Protein AF-A0A4Y9ZXA5-F1 (afdb_monomer_lite)

pLDDT: mean 70.5, std 22.17, range [28.41, 98.19]

Organism: NCBI:txid135208

Radius of gyration: 24.9 Å; chains: 1; bounding box: 53×73×72 Å

Structure (mmCIF, N/CA/C/O backbone):
data_AF-A0A4Y9ZXA5-F1
#
_entry.id   AF-A0A4Y9ZXA5-F1
#
loop_
_atom_site.group_PDB
_atom_site.id
_atom_site.type_symbol
_atom_site.label_atom_id
_atom_site.label_alt_id
_atom_site.label_comp_id
_atom_site.label_asym_id
_atom_site.label_entity_id
_atom_site.label_seq_id
_atom_site.pdbx_PDB_ins_code
_atom_site.Cartn_x
_atom_site.Cartn_y
_atom_site.Cartn_z
_atom_site.occupancy
_atom_site.B_iso_or_equiv
_atom_site.auth_seq_id
_atom_site.auth_comp_id
_atom_site.auth_asym_id
_atom_site.auth_atom_id
_atom_site.pdbx_PDB_model_num
ATOM 1 N N . MET A 1 1 ? 6.729 43.252 18.329 1.00 39.41 1 MET A N 1
ATOM 2 C CA . MET A 1 1 ? 5.813 42.095 18.441 1.00 39.41 1 MET A CA 1
ATOM 3 C C . MET A 1 1 ? 6.574 40.948 19.086 1.00 39.41 1 MET A C 1
ATOM 5 O O . MET A 1 1 ? 7.483 40.414 18.470 1.00 39.41 1 MET A O 1
ATOM 9 N N . GLN A 1 2 ? 6.279 40.655 20.351 1.00 28.81 2 GLN A N 1
ATOM 10 C CA . GLN A 1 2 ? 6.975 39.670 21.184 1.00 28.81 2 GLN A CA 1
ATOM 11 C C . GLN A 1 2 ? 6.058 38.456 21.363 1.00 28.81 2 GLN A C 1
ATOM 13 O O . GLN A 1 2 ? 4.985 38.587 21.944 1.00 28.81 2 GLN A O 1
ATOM 18 N N . TYR A 1 3 ? 6.467 37.291 20.863 1.00 28.41 3 TYR A N 1
ATOM 19 C CA . TYR A 1 3 ? 5.786 36.028 21.143 1.00 28.41 3 TYR A CA 1
ATOM 20 C C . TYR A 1 3 ? 6.396 35.403 22.399 1.00 28.41 3 TYR A C 1
ATOM 22 O O . TYR A 1 3 ? 7.565 35.023 22.402 1.00 28.41 3 TYR A O 1
ATOM 30 N N . GLN A 1 4 ? 5.609 35.301 23.471 1.00 31.62 4 GLN A N 1
ATOM 31 C CA . GLN A 1 4 ? 5.959 34.492 24.636 1.00 31.62 4 GLN A CA 1
ATOM 32 C C . GLN A 1 4 ? 5.394 33.079 24.464 1.00 31.62 4 GLN A C 1
ATOM 34 O O . GLN A 1 4 ? 4.183 32.893 24.370 1.00 31.62 4 GLN A O 1
ATOM 39 N N . ILE A 1 5 ? 6.279 32.082 24.434 1.00 32.31 5 ILE A N 1
ATOM 40 C CA . ILE A 1 5 ? 5.928 30.660 24.474 1.00 32.31 5 ILE A CA 1
ATOM 41 C C . ILE A 1 5 ? 5.995 30.211 25.935 1.00 32.31 5 ILE A C 1
ATOM 43 O O . ILE A 1 5 ? 7.073 30.018 26.496 1.00 32.31 5 ILE A O 1
ATOM 47 N N . THR A 1 6 ? 4.838 30.025 26.562 1.00 36.34 6 THR A N 1
ATOM 48 C CA . THR A 1 6 ? 4.717 29.414 27.888 1.00 36.34 6 THR A CA 1
ATOM 49 C C . THR A 1 6 ? 4.759 27.888 27.766 1.00 36.34 6 THR A C 1
ATOM 51 O O . THR A 1 6 ? 3.822 27.243 27.306 1.00 36.34 6 THR A O 1
ATOM 54 N N . ARG A 1 7 ? 5.868 27.279 28.206 1.00 40.66 7 ARG A N 1
ATOM 55 C CA . ARG A 1 7 ? 5.968 25.834 28.469 1.00 40.66 7 ARG A CA 1
ATOM 56 C C . ARG A 1 7 ? 5.698 25.566 29.948 1.00 40.66 7 ARG A C 1
ATOM 58 O O . ARG A 1 7 ? 6.500 25.988 30.775 1.00 40.66 7 ARG A O 1
ATOM 65 N N . ARG A 1 8 ? 4.651 24.798 30.276 1.00 36.81 8 ARG A N 1
ATOM 66 C CA . ARG A 1 8 ? 4.605 23.894 31.449 1.00 36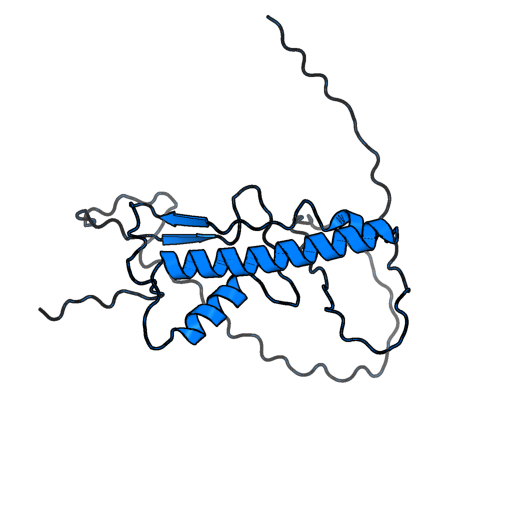.81 8 ARG A CA 1
ATOM 67 C C . ARG A 1 8 ? 3.302 23.092 31.479 1.00 36.81 8 ARG A C 1
ATOM 69 O O . ARG A 1 8 ? 2.254 23.637 31.791 1.00 36.81 8 ARG A O 1
ATOM 76 N N . PHE A 1 9 ? 3.400 21.782 31.260 1.00 31.69 9 PHE A N 1
ATOM 77 C CA . PHE A 1 9 ? 2.605 20.797 31.998 1.00 31.69 9 PHE A CA 1
ATOM 78 C C . PHE A 1 9 ? 3.323 19.441 31.932 1.00 31.69 9 PHE A C 1
ATOM 80 O O . PHE A 1 9 ? 3.196 18.693 30.966 1.00 31.69 9 PHE A O 1
ATOM 87 N N . MET A 1 10 ? 4.142 19.143 32.944 1.00 32.50 10 MET A N 1
ATOM 88 C CA . MET A 1 10 ? 4.627 17.783 33.177 1.00 32.50 10 MET A CA 1
ATOM 89 C C . MET A 1 10 ? 3.530 17.023 33.918 1.00 32.50 10 MET A C 1
ATOM 91 O O . MET A 1 10 ? 3.260 17.294 35.086 1.00 32.50 10 MET A O 1
ATOM 95 N N . ARG A 1 11 ? 2.874 16.093 33.221 1.00 38.00 11 ARG A N 1
ATOM 96 C CA . ARG A 1 11 ? 1.947 15.135 33.825 1.00 38.00 11 ARG A CA 1
ATOM 97 C C . ARG A 1 11 ? 2.751 13.924 34.300 1.00 38.00 11 ARG A C 1
ATOM 99 O O . ARG A 1 11 ? 3.507 13.331 33.537 1.00 38.00 11 ARG A O 1
ATOM 106 N N . THR A 1 12 ? 2.590 13.601 35.575 1.00 40.28 12 THR A N 1
ATOM 107 C CA . THR A 1 12 ? 3.152 12.446 36.275 1.00 40.28 12 THR A CA 1
ATOM 108 C C . THR A 1 12 ? 2.783 11.130 35.582 1.00 40.28 12 THR A C 1
ATOM 110 O O . THR A 1 12 ? 1.615 10.863 35.299 1.00 40.28 12 THR A O 1
ATOM 113 N N . LEU A 1 13 ? 3.793 10.298 35.312 1.00 33.09 13 LEU A N 1
ATOM 114 C CA . LEU A 1 13 ? 3.640 8.942 34.782 1.00 33.09 13 LEU A CA 1
ATOM 115 C C . LEU A 1 13 ? 3.051 8.038 35.877 1.00 33.09 13 LEU A C 1
ATOM 117 O O . LEU A 1 13 ? 3.695 7.801 36.898 1.00 33.09 13 LEU A O 1
ATOM 121 N N . ARG A 1 14 ? 1.824 7.543 35.676 1.00 43.28 14 ARG A N 1
ATOM 122 C CA . ARG A 1 14 ? 1.254 6.441 36.468 1.00 43.28 14 ARG A CA 1
ATOM 123 C C . ARG A 1 14 ? 1.827 5.102 35.990 1.00 43.28 14 ARG A C 1
ATOM 125 O O . ARG A 1 14 ? 2.115 4.934 34.808 1.00 43.28 14 ARG A O 1
ATOM 132 N N . ALA A 1 15 ? 1.982 4.183 36.941 1.00 49.22 15 ALA A N 1
ATOM 133 C CA . ALA A 1 15 ? 2.442 2.809 36.749 1.00 49.22 15 ALA A CA 1
ATOM 134 C C . ALA A 1 15 ? 1.602 2.035 35.704 1.00 49.22 15 ALA A C 1
ATOM 136 O O . ALA A 1 15 ? 0.424 2.359 35.522 1.00 49.22 15 ALA A O 1
ATOM 137 N N . PRO A 1 16 ? 2.182 1.020 35.031 1.00 41.94 16 PRO A N 1
ATOM 138 C CA . PRO A 1 16 ? 1.462 0.200 34.060 1.00 41.94 16 PRO A CA 1
ATOM 139 C C . PRO A 1 16 ? 0.334 -0.599 34.739 1.00 41.94 16 PRO A C 1
ATOM 141 O O . PRO A 1 16 ? 0.543 -1.115 35.841 1.00 41.94 16 PRO A O 1
ATOM 144 N N . PRO A 1 17 ? -0.852 -0.716 34.114 1.00 45.97 17 PRO A N 1
ATOM 145 C CA . PRO A 1 17 ? -1.920 -1.554 34.639 1.00 45.97 17 PRO A CA 1
ATOM 146 C C . PRO A 1 17 ? -1.537 -3.036 34.551 1.00 45.97 17 PRO A C 1
ATOM 148 O O . PRO A 1 17 ? -0.915 -3.488 33.589 1.00 45.97 17 PRO A O 1
ATOM 151 N N . THR A 1 18 ? -1.920 -3.787 35.578 1.00 50.59 18 THR A N 1
ATOM 152 C CA . THR A 1 18 ? -1.866 -5.248 35.625 1.00 50.59 18 THR A CA 1
ATOM 153 C C . THR A 1 18 ? -2.733 -5.878 34.520 1.00 50.59 18 THR A C 1
ATOM 155 O O . THR A 1 18 ? -3.772 -5.312 34.166 1.00 50.59 18 THR A O 1
ATOM 158 N N . PRO A 1 19 ? -2.353 -7.052 33.978 1.00 41.78 19 PRO A N 1
ATOM 159 C CA . PRO A 1 19 ? -3.176 -7.776 33.009 1.00 41.78 19 PRO A CA 1
ATOM 160 C C . PRO A 1 19 ? -4.517 -8.187 33.639 1.00 41.78 19 PRO A C 1
ATOM 162 O O . PRO A 1 19 ? -4.555 -8.755 34.730 1.00 41.78 19 PRO A O 1
ATOM 165 N N . CYS A 1 20 ? -5.623 -7.856 32.968 1.00 42.09 20 CYS A N 1
ATOM 166 C CA . CYS A 1 20 ? -6.984 -8.141 33.429 1.00 42.09 20 CYS A CA 1
ATOM 167 C C . CYS A 1 20 ? -7.381 -9.606 33.136 1.00 42.09 20 CYS A C 1
ATOM 169 O O . CYS A 1 20 ? -7.287 -10.020 31.981 1.00 42.09 20 CYS A O 1
ATOM 171 N N . PRO A 1 21 ? -7.872 -10.383 34.123 1.00 48.84 21 PRO A N 1
ATOM 172 C CA . PRO A 1 21 ? -8.261 -11.784 33.953 1.00 48.84 21 PRO A CA 1
ATOM 173 C C . PRO A 1 21 ? -9.776 -11.941 33.711 1.00 48.84 21 PRO A C 1
ATOM 175 O O . PRO A 1 21 ? -10.447 -12.699 34.407 1.00 48.84 21 PRO A O 1
ATOM 178 N N . CYS A 1 22 ? -10.350 -11.201 32.762 1.00 38.31 22 CYS A N 1
ATOM 179 C CA . CYS A 1 22 ? -11.781 -11.282 32.448 1.00 38.31 22 CYS A CA 1
ATOM 180 C C . CYS A 1 22 ? -12.018 -11.706 30.993 1.00 38.31 22 CYS A C 1
ATOM 182 O O . CYS A 1 22 ? -12.317 -10.891 30.127 1.00 38.31 22 CYS A O 1
ATOM 184 N N . LEU A 1 23 ? -11.915 -13.015 30.752 1.00 42.78 23 LEU A N 1
ATOM 185 C CA . LEU A 1 23 ? -12.473 -13.698 29.583 1.00 42.78 23 LEU A CA 1
ATOM 186 C C . LEU A 1 23 ? -13.552 -14.675 30.080 1.00 42.78 23 LEU A C 1
ATOM 188 O O . LEU A 1 23 ? -13.225 -15.564 30.869 1.00 42.78 23 LEU A O 1
ATOM 192 N N . PRO A 1 24 ? -14.826 -14.531 29.678 1.00 43.31 24 PRO A N 1
ATOM 193 C CA . PRO A 1 24 ? -15.819 -15.570 29.909 1.00 43.31 24 PRO A CA 1
ATOM 194 C C . PRO A 1 24 ? -15.592 -16.746 28.941 1.00 43.31 24 PRO A C 1
ATOM 196 O O . PRO A 1 24 ? -15.155 -16.534 27.806 1.00 43.31 24 PRO A O 1
ATOM 199 N N . PRO A 1 25 ? -15.905 -17.989 29.346 1.00 49.12 25 PRO A N 1
ATOM 200 C CA . PRO A 1 25 ? -16.009 -19.093 28.410 1.00 49.12 25 PRO A CA 1
ATOM 201 C C . PRO A 1 25 ? -17.316 -18.949 27.611 1.00 49.12 25 PRO A C 1
ATOM 203 O O . PRO A 1 25 ? -18.290 -18.401 28.120 1.00 49.12 25 PRO A O 1
ATOM 206 N N . HIS A 1 26 ? -17.319 -19.490 26.390 1.00 38.91 26 HIS A N 1
ATOM 207 C CA . HIS A 1 26 ? -18.450 -19.740 25.475 1.00 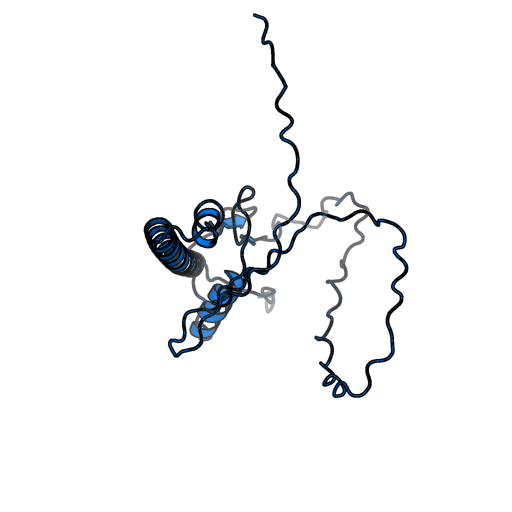38.91 26 HIS A CA 1
ATOM 208 C C . HIS A 1 26 ? -18.490 -18.903 24.178 1.00 38.91 26 HIS A C 1
ATOM 210 O O . HIS A 1 26 ? -19.041 -17.812 24.099 1.00 38.91 26 HIS A O 1
ATOM 216 N N . GLY A 1 27 ? -18.016 -19.534 23.097 1.00 45.53 27 GLY A N 1
ATOM 217 C CA . GLY A 1 27 ? -18.952 -20.045 22.086 1.00 45.53 27 GLY A CA 1
ATOM 218 C C . GLY A 1 27 ? -19.267 -19.185 20.865 1.00 45.53 27 GLY A C 1
ATOM 219 O O . GLY A 1 27 ? -20.078 -19.614 20.052 1.00 45.53 27 GLY A O 1
ATOM 220 N N . THR A 1 28 ? -18.628 -18.032 20.680 1.00 41.31 28 THR A N 1
ATOM 221 C CA . THR A 1 28 ? -18.752 -17.276 19.423 1.00 41.31 28 THR A CA 1
ATOM 222 C C . THR A 1 28 ? -17.374 -16.819 18.992 1.00 41.31 28 THR A C 1
ATOM 224 O O . THR A 1 28 ? -16.686 -16.143 19.752 1.00 41.31 28 THR A O 1
ATOM 227 N N . THR A 1 29 ? -16.957 -17.227 17.796 1.00 41.75 29 THR A N 1
ATOM 228 C CA . THR A 1 29 ? -15.670 -16.900 17.177 1.00 41.75 29 THR A CA 1
ATOM 229 C C . THR A 1 29 ? -15.617 -15.401 16.865 1.00 41.75 29 THR A C 1
ATOM 231 O O . THR A 1 29 ? -15.823 -14.973 15.734 1.00 41.75 29 THR A O 1
ATOM 234 N N . LEU A 1 30 ? -15.428 -14.577 17.895 1.00 41.41 30 LEU A N 1
ATOM 235 C CA . LEU A 1 30 ? -15.132 -13.159 17.759 1.00 41.41 30 LEU A CA 1
ATOM 236 C C . LEU A 1 30 ? -13.629 -13.012 17.550 1.00 41.41 30 LEU A C 1
ATOM 238 O O . LEU A 1 30 ? -12.833 -13.444 18.382 1.00 41.41 30 LEU A O 1
ATOM 242 N N . LEU A 1 31 ? -13.298 -12.415 16.405 1.00 42.19 31 LEU A N 1
ATOM 243 C CA . LEU A 1 31 ? -11.979 -11.952 15.988 1.00 42.19 31 LEU A CA 1
ATOM 244 C C . LEU A 1 31 ? -11.150 -11.465 17.179 1.00 42.19 31 LEU A C 1
ATOM 246 O O . LEU A 1 31 ? -11.481 -10.493 17.863 1.00 42.19 31 LEU A O 1
ATOM 250 N N . SER A 1 32 ? -10.087 -12.215 17.433 1.00 38.41 32 SER A N 1
ATOM 251 C CA . SER A 1 32 ? -9.121 -11.995 18.490 1.00 38.41 32 SER A CA 1
ATOM 252 C C . SER A 1 32 ? -8.120 -10.961 17.985 1.00 38.41 32 SER A C 1
ATOM 254 O O . SER A 1 32 ? -7.008 -11.308 17.584 1.00 38.41 32 SER A O 1
ATOM 256 N N . LEU A 1 33 ? -8.505 -9.684 18.038 1.00 42.94 33 LEU A N 1
ATOM 257 C CA . LEU A 1 33 ? -7.630 -8.566 17.692 1.00 42.94 33 LEU A CA 1
ATOM 258 C C . LEU A 1 33 ? -6.553 -8.406 18.781 1.00 42.94 33 LEU A C 1
ATOM 260 O O . LEU A 1 33 ? -6.621 -7.547 19.663 1.00 42.94 33 LEU A O 1
ATOM 264 N N . VAL A 1 34 ? -5.569 -9.308 18.763 1.00 38.91 34 VAL A N 1
ATOM 265 C CA . VAL A 1 34 ? -4.369 -9.245 19.593 1.00 38.91 34 VAL A CA 1
ATOM 266 C C . VAL A 1 34 ? -3.528 -8.108 19.050 1.00 38.91 34 VAL A C 1
ATOM 268 O O . VAL A 1 34 ? -2.909 -8.184 17.994 1.00 38.91 34 VAL A O 1
ATOM 271 N N . ARG A 1 35 ? -3.525 -7.017 19.806 1.00 41.50 35 ARG A N 1
ATOM 272 C CA . ARG A 1 35 ? -2.677 -5.859 19.577 1.00 41.50 35 ARG A CA 1
ATOM 273 C C . ARG A 1 35 ? -1.216 -6.268 19.798 1.00 41.50 35 ARG A C 1
ATOM 275 O O . ARG A 1 35 ? -0.713 -6.182 20.918 1.00 41.50 35 ARG A O 1
ATOM 282 N N . LEU A 1 36 ? -0.513 -6.669 18.740 1.00 35.59 36 LEU A N 1
ATOM 283 C CA . LEU A 1 36 ? 0.949 -6.633 18.718 1.00 35.59 36 LEU A CA 1
ATOM 284 C C . LEU A 1 36 ? 1.371 -5.162 18.641 1.00 35.59 36 LEU A C 1
ATOM 286 O O . LEU A 1 36 ? 1.679 -4.615 17.589 1.00 35.59 36 LEU A O 1
ATOM 290 N N . SER A 1 37 ? 1.323 -4.476 19.783 1.00 34.56 37 SER A N 1
ATOM 291 C CA . SER A 1 37 ? 1.954 -3.170 19.922 1.00 34.56 37 SER A CA 1
ATOM 292 C C . SER A 1 37 ? 3.461 -3.396 19.893 1.00 34.56 37 SER A C 1
ATOM 294 O O . SER A 1 37 ? 4.067 -3.656 20.932 1.00 34.56 37 SER A O 1
ATOM 296 N N . ILE A 1 38 ? 4.072 -3.303 18.712 1.00 36.12 38 ILE A N 1
ATOM 297 C CA . ILE A 1 38 ? 5.521 -3.161 18.594 1.00 36.12 38 ILE A CA 1
ATOM 298 C C . ILE A 1 38 ? 5.859 -1.794 19.200 1.00 36.12 38 ILE A C 1
ATOM 300 O O . ILE A 1 38 ? 5.743 -0.750 18.562 1.00 36.12 38 ILE A O 1
ATOM 304 N N . ASP A 1 39 ? 6.193 -1.786 20.491 1.00 32.75 39 ASP A N 1
ATOM 305 C CA . ASP A 1 39 ? 6.721 -0.618 21.193 1.00 32.75 39 ASP A CA 1
ATOM 306 C C . ASP A 1 39 ? 8.116 -0.335 20.613 1.00 32.75 39 ASP A C 1
ATOM 308 O O . ASP A 1 39 ? 9.123 -0.821 21.118 1.00 32.75 39 ASP A O 1
ATOM 312 N N . THR A 1 40 ? 8.193 0.437 19.523 1.00 40.78 40 THR A N 1
ATOM 313 C CA . THR A 1 40 ? 9.455 0.880 18.896 1.00 40.78 40 THR A CA 1
ATOM 314 C C . THR A 1 40 ? 10.213 1.908 19.739 1.00 40.78 40 THR A C 1
ATOM 316 O O . THR A 1 40 ? 11.114 2.598 19.256 1.00 40.78 40 THR A O 1
ATOM 319 N N . ARG A 1 41 ? 9.924 2.005 21.042 1.00 37.44 41 ARG A N 1
ATOM 320 C CA . ARG A 1 41 ? 10.848 2.637 21.977 1.00 37.44 41 ARG A CA 1
ATOM 321 C C . ARG A 1 41 ? 12.117 1.798 22.008 1.00 37.44 41 ARG A C 1
ATOM 323 O O . ARG A 1 41 ? 12.172 0.774 22.682 1.00 37.44 41 ARG A O 1
ATOM 330 N N . VAL A 1 42 ? 13.151 2.285 21.325 1.00 38.06 42 VAL A N 1
ATOM 331 C CA . VAL A 1 42 ? 14.549 1.899 21.530 1.00 38.06 42 VAL A CA 1
ATOM 332 C C . VAL A 1 42 ? 14.840 2.010 23.030 1.00 38.06 42 VAL A C 1
ATOM 334 O O . VAL A 1 42 ? 15.112 3.087 23.564 1.00 38.06 42 VAL A O 1
ATOM 337 N N . ARG A 1 43 ? 14.689 0.898 23.756 1.00 39.12 43 ARG A N 1
ATOM 338 C CA . ARG A 1 43 ? 15.040 0.822 25.170 1.00 39.12 43 ARG A CA 1
ATOM 339 C C . ARG A 1 43 ? 16.555 0.740 25.236 1.00 39.12 43 ARG A C 1
ATOM 341 O O . ARG A 1 43 ? 17.146 -0.290 24.935 1.00 39.12 43 ARG A O 1
ATOM 348 N N . VAL A 1 44 ? 17.174 1.840 25.651 1.00 44.00 44 VAL A N 1
ATOM 349 C CA . VAL A 1 44 ? 18.566 1.848 26.112 1.00 44.00 44 VAL A CA 1
ATOM 350 C C . VAL A 1 44 ? 18.759 0.759 27.181 1.00 44.00 44 VAL A C 1
ATOM 352 O O . VAL A 1 44 ? 17.885 0.606 28.045 1.00 44.00 44 VAL A O 1
ATOM 355 N N . PRO A 1 45 ? 19.873 0.002 27.163 1.00 40.94 45 PRO A N 1
ATOM 356 C CA . PRO A 1 45 ? 20.042 -1.152 28.036 1.00 40.94 45 PRO A CA 1
ATOM 357 C C . PRO A 1 45 ? 20.104 -0.705 29.501 1.00 40.94 45 PRO A C 1
ATOM 359 O O . PRO A 1 45 ? 21.041 -0.020 29.919 1.00 40.94 45 PRO A O 1
ATOM 362 N N . ARG A 1 46 ? 19.120 -1.108 30.312 1.00 42.56 46 ARG A N 1
ATOM 363 C CA . ARG A 1 46 ? 19.222 -1.022 31.774 1.00 42.56 46 ARG A CA 1
ATOM 364 C C . ARG A 1 46 ? 19.870 -2.296 32.303 1.00 42.56 46 ARG A C 1
ATOM 366 O O . ARG A 1 46 ? 19.376 -3.399 32.099 1.00 42.56 46 ARG A O 1
ATOM 373 N N . LYS A 1 47 ? 21.003 -2.096 32.973 1.00 54.34 47 LYS A N 1
ATOM 374 C CA . LYS A 1 47 ? 21.856 -3.113 33.590 1.00 54.34 47 LYS A CA 1
ATOM 375 C C . LYS A 1 47 ? 21.090 -3.944 34.633 1.00 54.34 47 LYS A C 1
ATOM 377 O O . LYS A 1 47 ? 20.447 -3.383 35.512 1.00 54.34 47 LYS A O 1
ATOM 382 N N . HIS A 1 48 ? 21.251 -5.264 34.514 1.00 49.50 48 HIS A N 1
ATOM 383 C CA . HIS A 1 48 ? 21.190 -6.318 35.537 1.00 49.50 48 HIS A CA 1
ATOM 384 C C . HIS A 1 48 ? 20.115 -6.222 36.634 1.00 49.50 48 HIS A C 1
ATOM 386 O O . HIS A 1 48 ? 20.335 -5.628 37.687 1.00 49.50 48 HIS A O 1
ATOM 392 N N . ALA A 1 49 ? 19.037 -6.993 36.467 1.00 44.44 49 ALA A N 1
ATOM 393 C CA . ALA A 1 49 ? 18.300 -7.572 37.588 1.00 44.44 49 ALA A CA 1
ATOM 394 C C . ALA A 1 49 ? 18.613 -9.077 37.649 1.00 44.44 49 ALA A C 1
ATOM 396 O O . ALA A 1 49 ? 18.440 -9.791 36.663 1.00 44.44 49 ALA A O 1
ATOM 397 N N . ARG A 1 50 ? 19.138 -9.542 38.789 1.00 54.59 50 ARG A N 1
ATOM 398 C CA . ARG A 1 50 ? 19.421 -10.960 39.051 1.00 54.59 50 ARG A CA 1
ATOM 399 C C . ARG A 1 50 ? 18.096 -11.688 39.276 1.00 54.59 50 ARG A C 1
ATOM 401 O O . ARG A 1 50 ? 17.391 -11.379 40.231 1.00 54.59 50 ARG A O 1
ATOM 408 N N . PHE A 1 51 ? 17.777 -12.637 38.404 1.00 45.47 51 PHE A N 1
ATOM 409 C CA . PHE A 1 51 ? 16.631 -13.528 38.546 1.00 45.47 51 PHE A CA 1
ATOM 410 C C . PHE A 1 51 ? 17.091 -14.788 39.294 1.00 45.47 51 PHE A C 1
ATOM 412 O O . PHE A 1 51 ? 17.928 -15.532 38.790 1.00 45.47 51 PHE A O 1
ATOM 419 N N . PHE A 1 52 ? 16.583 -15.003 40.507 1.00 48.84 52 PHE A N 1
ATOM 420 C CA . PHE A 1 52 ? 16.650 -16.294 41.194 1.00 48.84 52 PHE A CA 1
ATOM 421 C C . PHE A 1 52 ? 15.345 -17.035 40.889 1.00 48.84 52 PHE A C 1
ATOM 423 O O . PHE A 1 52 ? 14.278 -16.580 41.294 1.00 48.84 52 PHE A O 1
ATOM 430 N N . GLY A 1 53 ? 15.425 -18.145 40.152 1.00 40.38 53 GLY A N 1
ATOM 431 C CA . GLY A 1 53 ? 14.277 -18.977 39.798 1.00 40.38 53 GLY A CA 1
ATOM 432 C C . GLY A 1 53 ? 14.650 -20.458 39.767 1.00 40.38 53 GLY A C 1
ATOM 433 O O . GLY A 1 53 ? 15.588 -20.851 39.081 1.00 40.38 53 GLY A O 1
ATOM 434 N N . SER A 1 54 ? 13.915 -21.230 40.563 1.00 50.25 54 SER A N 1
ATOM 435 C CA . SER A 1 54 ? 13.994 -22.673 40.827 1.00 50.25 54 SER A CA 1
ATOM 436 C C . SER A 1 54 ? 13.719 -23.567 39.597 1.00 50.25 54 SER A C 1
ATOM 438 O O . SER A 1 54 ? 13.174 -23.083 38.604 1.00 50.25 54 SER A O 1
ATOM 440 N N . PRO A 1 55 ? 14.047 -24.879 39.647 1.00 54.75 55 PRO A N 1
ATOM 441 C CA . PRO A 1 55 ? 13.988 -25.759 38.483 1.00 54.75 55 PRO A CA 1
ATOM 442 C C . PRO A 1 55 ? 12.566 -26.291 38.250 1.00 54.75 55 PRO A C 1
ATOM 444 O O . PRO A 1 55 ? 12.062 -27.099 39.029 1.00 54.75 55 PRO A O 1
ATOM 447 N N . ALA A 1 56 ? 11.927 -25.864 37.160 1.00 49.28 56 ALA A N 1
ATOM 448 C CA . ALA A 1 56 ? 10.727 -26.512 36.638 1.00 49.28 56 ALA A CA 1
ATOM 449 C C . ALA A 1 56 ? 11.145 -27.683 35.736 1.00 49.28 56 ALA A C 1
ATOM 451 O O . ALA A 1 56 ? 11.824 -27.488 34.727 1.00 49.28 56 ALA A O 1
ATOM 452 N N . ARG A 1 57 ? 10.774 -28.901 36.139 1.00 59.94 57 ARG A N 1
ATOM 453 C CA . ARG A 1 57 ? 10.881 -30.112 35.322 1.00 59.94 57 ARG A CA 1
ATOM 454 C C . ARG A 1 57 ? 9.695 -30.184 34.354 1.00 59.94 57 ARG A C 1
ATOM 456 O O . ARG A 1 57 ? 8.582 -29.816 34.718 1.00 59.94 57 ARG A O 1
ATOM 463 N N . ASP A 1 58 ? 9.987 -30.686 33.158 1.00 62.16 58 ASP A N 1
ATOM 464 C CA . ASP A 1 58 ? 9.048 -31.240 32.174 1.00 62.16 58 ASP A CA 1
ATOM 465 C C . ASP A 1 58 ? 8.208 -30.243 31.355 1.00 62.16 58 ASP A C 1
ATOM 467 O O . ASP A 1 58 ? 6.987 -30.346 31.258 1.00 62.16 58 ASP A O 1
ATOM 471 N N . ALA A 1 59 ? 8.885 -29.309 30.676 1.00 64.62 59 ALA A N 1
ATOM 472 C CA . ALA A 1 59 ? 8.322 -28.654 29.494 1.00 64.62 59 ALA A CA 1
ATOM 473 C C . ALA A 1 59 ? 8.611 -29.510 28.239 1.00 64.62 59 ALA A C 1
ATOM 475 O O . ALA A 1 59 ? 9.764 -29.908 28.042 1.00 64.62 59 ALA A O 1
ATOM 476 N N . PRO A 1 60 ? 7.609 -29.806 27.387 1.00 65.62 60 PRO A N 1
ATOM 477 C CA . PRO A 1 60 ? 7.825 -30.513 26.129 1.00 65.62 60 PRO A CA 1
ATOM 478 C C . PRO A 1 60 ? 8.834 -29.753 25.263 1.00 65.62 60 PRO A C 1
ATOM 480 O O . PRO A 1 60 ? 8.778 -28.526 25.162 1.00 65.62 60 PRO A O 1
ATOM 483 N N . SER A 1 61 ? 9.768 -30.501 24.669 1.00 66.00 61 SER A N 1
ATOM 484 C CA . SER A 1 61 ? 10.783 -29.985 23.748 1.00 66.00 61 SER A CA 1
ATOM 485 C C . SER A 1 61 ? 10.109 -29.071 22.716 1.00 66.00 61 SER A C 1
ATOM 487 O O . SER A 1 61 ? 9.186 -29.530 22.036 1.00 66.00 61 SER A O 1
ATOM 489 N N . PRO A 1 62 ? 10.494 -27.783 22.625 1.00 66.00 62 PRO A N 1
ATOM 490 C CA . PRO A 1 62 ? 9.921 -26.892 21.632 1.00 66.00 62 PRO A CA 1
ATOM 491 C C . PRO A 1 62 ? 10.215 -27.492 20.262 1.00 66.00 62 PRO A C 1
ATOM 493 O O . PRO A 1 62 ? 11.377 -27.733 19.930 1.00 66.00 62 PRO A O 1
ATOM 496 N N . ALA A 1 63 ? 9.151 -27.771 19.505 1.00 64.12 63 ALA A N 1
ATOM 497 C CA . ALA A 1 63 ? 9.254 -28.166 18.112 1.00 64.12 63 ALA A CA 1
ATOM 498 C C . ALA A 1 63 ? 10.228 -27.201 17.429 1.00 64.12 63 ALA A C 1
ATOM 500 O O . ALA A 1 63 ? 10.072 -25.982 17.550 1.00 64.12 63 ALA A O 1
ATOM 501 N N . GLN A 1 64 ? 11.268 -27.756 16.806 1.00 62.44 64 GLN A N 1
ATOM 502 C CA . GLN A 1 64 ? 12.246 -27.001 16.038 1.00 62.44 64 GLN A CA 1
ATOM 503 C C . GLN A 1 64 ? 11.483 -26.255 14.943 1.00 62.44 64 GLN A C 1
ATOM 505 O O . GLN A 1 64 ? 11.108 -26.831 13.929 1.00 62.44 64 GLN A O 1
ATOM 510 N N . PHE A 1 65 ? 11.185 -24.982 15.191 1.00 60.72 65 PHE A N 1
ATOM 511 C CA . PHE A 1 65 ? 10.843 -24.060 14.129 1.00 60.72 65 PHE A CA 1
ATOM 512 C C . PHE A 1 65 ? 12.105 -23.944 13.288 1.00 60.72 65 PHE A C 1
ATOM 514 O O . PHE A 1 65 ? 13.101 -23.384 13.755 1.00 60.72 65 PHE A O 1
ATOM 521 N N . ASP A 1 66 ? 12.078 -24.520 12.089 1.00 71.50 66 ASP A N 1
ATOM 522 C CA . ASP A 1 66 ? 13.081 -24.222 11.079 1.00 71.50 66 ASP A CA 1
ATOM 523 C C . ASP A 1 66 ? 13.136 -22.701 10.953 1.00 71.50 66 ASP A C 1
ATOM 525 O O . ASP A 1 66 ? 12.124 -22.049 10.671 1.00 71.50 66 ASP A O 1
ATOM 529 N N . SER A 1 67 ? 14.298 -22.125 11.272 1.00 73.81 67 SER A N 1
ATOM 530 C CA . SER A 1 67 ? 14.497 -20.686 11.152 1.00 73.81 67 SER A CA 1
ATOM 531 C C . SER A 1 67 ? 14.081 -20.272 9.741 1.00 73.81 67 SER A C 1
ATOM 533 O O . SER A 1 67 ? 14.514 -20.919 8.781 1.00 73.81 67 SER A O 1
ATOM 535 N N . PRO A 1 68 ? 13.248 -19.226 9.591 1.00 75.50 68 PRO A N 1
ATOM 536 C CA . PRO A 1 68 ? 12.864 -18.748 8.273 1.00 75.50 68 PRO A CA 1
ATOM 537 C C . PRO A 1 68 ? 14.126 -18.492 7.450 1.00 75.50 68 PRO A C 1
ATOM 539 O O . PRO A 1 68 ? 15.109 -17.967 7.978 1.00 75.50 68 PRO A O 1
ATOM 542 N N . VAL A 1 69 ? 14.101 -18.900 6.177 1.00 81.50 69 VAL A N 1
ATOM 543 C CA . VAL A 1 69 ? 15.220 -18.713 5.246 1.00 81.50 69 VAL A CA 1
ATOM 544 C C . VAL A 1 69 ? 15.628 -17.246 5.287 1.00 81.50 69 VAL A C 1
ATOM 546 O O . VAL A 1 69 ? 14.867 -16.362 4.890 1.00 81.50 69 VAL A O 1
ATOM 549 N N . GLN A 1 70 ? 16.812 -16.990 5.832 1.00 75.00 70 GLN A N 1
ATOM 550 C CA . GLN A 1 70 ? 17.363 -15.654 5.915 1.00 75.00 70 GLN A CA 1
ATOM 551 C C . GLN A 1 70 ? 18.015 -15.350 4.569 1.00 75.00 70 GLN A C 1
ATOM 553 O O . GLN A 1 70 ? 18.944 -16.039 4.157 1.00 75.00 70 GLN A O 1
ATOM 558 N N . TYR A 1 71 ? 17.489 -14.352 3.869 1.00 77.94 71 TYR A N 1
ATOM 559 C CA . TYR A 1 71 ? 18.083 -13.856 2.635 1.00 77.94 71 TYR A CA 1
ATOM 560 C C . TYR A 1 71 ? 19.075 -12.750 2.976 1.00 77.94 71 TYR A C 1
ATOM 562 O O . TYR A 1 71 ? 18.786 -11.892 3.817 1.00 77.94 71 TYR A O 1
ATOM 570 N N . ASP A 1 72 ? 20.229 -12.755 2.315 1.00 77.94 72 ASP A N 1
ATOM 571 C CA . ASP A 1 72 ? 21.137 -11.619 2.373 1.00 77.94 72 ASP A CA 1
ATOM 572 C C . ASP A 1 72 ? 20.483 -10.412 1.693 1.00 77.94 72 ASP A C 1
ATOM 574 O O . ASP A 1 72 ? 19.847 -10.529 0.640 1.00 77.94 72 ASP A O 1
ATOM 578 N N . SER A 1 73 ? 20.631 -9.235 2.303 1.00 61.75 73 SER A N 1
ATOM 579 C CA . SER A 1 73 ? 20.267 -7.976 1.654 1.00 61.75 73 SER A CA 1
ATOM 580 C C . SER A 1 73 ? 21.000 -7.865 0.312 1.00 61.75 73 SER A C 1
ATOM 582 O O . SER A 1 73 ? 22.158 -8.285 0.227 1.00 61.75 73 SER A O 1
ATOM 584 N N . PRO A 1 74 ? 20.379 -7.288 -0.733 1.00 73.44 74 PRO A N 1
ATOM 585 C CA . PRO A 1 74 ? 21.022 -7.152 -2.034 1.00 73.44 74 PRO A CA 1
ATOM 586 C C . PRO A 1 74 ? 22.374 -6.455 -1.880 1.00 73.44 74 PRO A C 1
ATOM 588 O O . PRO A 1 74 ? 22.464 -5.363 -1.312 1.00 73.44 74 PRO A O 1
ATOM 591 N N . VAL A 1 75 ? 23.430 -7.099 -2.375 1.00 76.50 75 VAL A N 1
ATOM 592 C CA . VAL A 1 75 ? 24.766 -6.507 -2.392 1.00 76.50 75 VAL A CA 1
ATOM 593 C C . VAL A 1 75 ? 24.738 -5.366 -3.397 1.00 76.50 75 VAL A C 1
ATOM 595 O O . VAL A 1 75 ? 24.385 -5.563 -4.561 1.00 76.50 75 VAL A O 1
ATOM 598 N N . GLY A 1 76 ? 25.078 -4.160 -2.942 1.00 68.31 76 GLY A N 1
ATOM 599 C CA . GLY A 1 76 ? 25.221 -3.021 -3.835 1.00 68.31 76 GLY A CA 1
ATOM 600 C C . GLY A 1 76 ? 26.243 -3.362 -4.913 1.00 68.31 76 GLY A C 1
ATOM 601 O O . GLY A 1 76 ? 27.408 -3.586 -4.606 1.00 68.31 76 GLY A O 1
ATOM 602 N N . LEU A 1 77 ? 25.807 -3.396 -6.174 1.00 69.94 77 LEU A N 1
ATOM 603 C CA . LEU A 1 77 ? 26.699 -3.598 -7.324 1.00 69.94 77 LEU A CA 1
ATOM 604 C C . LEU A 1 77 ? 27.754 -2.485 -7.443 1.00 69.94 77 LEU A C 1
ATOM 606 O O . LEU A 1 77 ? 28.740 -2.643 -8.158 1.00 69.94 77 LEU A O 1
ATOM 610 N N . TYR A 1 78 ? 27.544 -1.370 -6.741 1.00 67.38 78 TYR A N 1
ATOM 611 C CA . TYR A 1 78 ? 28.387 -0.188 -6.768 1.00 67.38 78 TYR A CA 1
ATOM 612 C C . TYR A 1 78 ? 28.791 0.215 -5.353 1.00 67.38 78 TYR A C 1
ATOM 614 O O . TYR A 1 78 ? 27.971 0.194 -4.431 1.00 67.38 78 TYR A O 1
ATOM 622 N N . GLU A 1 79 ? 30.054 0.608 -5.196 1.00 74.62 79 GLU A N 1
ATOM 623 C CA . GLU A 1 79 ? 30.572 1.149 -3.944 1.00 74.62 79 GLU A CA 1
ATOM 624 C C . GLU A 1 79 ? 29.838 2.454 -3.606 1.00 74.62 79 GLU A C 1
ATOM 626 O O . GLU A 1 79 ? 29.885 3.429 -4.356 1.00 74.62 79 GLU A O 1
ATOM 631 N N . CYS A 1 80 ? 29.127 2.461 -2.478 1.00 71.56 80 CYS A N 1
ATOM 632 C CA . CYS A 1 80 ? 28.498 3.655 -1.928 1.00 71.56 80 CYS A CA 1
ATOM 633 C C . CYS A 1 80 ? 29.342 4.150 -0.752 1.00 71.56 80 CYS A C 1
ATOM 635 O O . CYS A 1 80 ? 29.357 3.536 0.313 1.00 71.56 80 CYS A O 1
ATOM 637 N N . ASP A 1 81 ? 30.028 5.274 -0.934 1.00 82.31 81 ASP A N 1
ATOM 638 C CA . ASP A 1 81 ? 30.815 5.967 0.096 1.00 82.31 81 ASP A CA 1
ATOM 639 C C . ASP A 1 81 ? 29.964 6.947 0.934 1.00 82.31 81 ASP A C 1
ATOM 641 O O . ASP A 1 81 ? 30.489 7.790 1.662 1.00 82.31 81 ASP A O 1
ATOM 645 N N . GLY A 1 82 ? 28.633 6.851 0.831 1.00 79.44 82 GLY A N 1
ATOM 646 C CA . GLY A 1 82 ? 27.684 7.789 1.435 1.00 79.44 82 GLY A CA 1
ATOM 647 C C . GLY A 1 82 ? 27.459 9.064 0.615 1.00 79.44 82 GLY A C 1
ATOM 648 O O . GLY A 1 82 ? 26.609 9.872 0.985 1.00 79.44 82 GLY A O 1
ATOM 649 N N . TRP A 1 83 ? 28.157 9.226 -0.512 1.00 74.88 83 TRP A N 1
ATOM 650 C CA . TRP A 1 83 ? 28.010 10.344 -1.438 1.00 74.88 83 TRP A CA 1
ATOM 651 C C . TRP A 1 83 ? 27.777 9.803 -2.841 1.00 74.88 83 TRP A C 1
ATOM 653 O O . TRP A 1 83 ? 28.670 9.817 -3.684 1.00 74.88 83 TRP A O 1
ATOM 663 N N . CYS A 1 84 ? 26.558 9.319 -3.094 1.00 67.12 84 CYS A N 1
ATOM 664 C CA . CYS A 1 84 ? 26.173 8.770 -4.392 1.00 67.12 84 CYS A CA 1
ATOM 665 C C . CYS A 1 84 ? 26.527 9.757 -5.514 1.00 67.12 84 CYS A C 1
ATOM 667 O O . CYS A 1 84 ? 25.849 10.773 -5.703 1.00 67.12 84 CYS A O 1
ATOM 669 N N . LYS A 1 85 ? 27.606 9.467 -6.248 1.00 66.62 85 LYS A N 1
ATOM 670 C CA . LYS A 1 85 ? 28.007 10.269 -7.399 1.00 66.62 85 LYS A CA 1
ATOM 671 C C . LYS A 1 85 ? 26.971 10.067 -8.504 1.00 66.62 85 LYS A C 1
ATOM 673 O O . LYS A 1 85 ? 26.512 8.937 -8.698 1.00 66.62 85 LYS A O 1
ATOM 678 N N . PRO A 1 86 ? 26.591 11.127 -9.235 1.00 63.06 86 PRO A N 1
ATOM 679 C CA . PRO A 1 86 ? 25.817 10.965 -10.454 1.00 63.06 86 PRO A CA 1
ATOM 680 C C . PRO A 1 86 ? 26.567 9.989 -11.363 1.00 63.06 86 PRO A C 1
ATOM 682 O O . PRO A 1 86 ? 27.752 10.171 -11.627 1.00 63.06 86 PRO A O 1
ATOM 685 N N . TRP A 1 87 ? 25.908 8.914 -11.778 1.00 64.81 87 TRP A N 1
ATOM 686 C CA . TRP A 1 87 ? 26.520 7.927 -12.658 1.00 64.81 87 TRP A CA 1
ATOM 687 C C . TRP A 1 87 ? 26.633 8.524 -14.069 1.00 64.81 87 TRP A C 1
ATOM 689 O O . TRP A 1 87 ? 25.610 8.812 -14.692 1.00 64.81 87 TRP A O 1
ATOM 699 N N . ASP A 1 88 ? 27.853 8.699 -14.586 1.00 64.56 88 ASP A N 1
ATOM 700 C CA . ASP A 1 88 ? 28.111 9.353 -15.885 1.00 64.56 88 ASP A CA 1
ATOM 701 C C . ASP A 1 88 ? 27.516 8.590 -17.088 1.00 64.56 88 ASP A C 1
ATOM 703 O O . ASP A 1 88 ? 27.302 9.159 -18.157 1.00 64.56 88 ASP A O 1
ATOM 707 N N . GLY A 1 89 ? 27.174 7.307 -16.917 1.00 59.19 89 GLY A N 1
ATOM 708 C CA . GLY A 1 89 ? 26.438 6.503 -17.902 1.00 59.19 89 GLY A CA 1
ATOM 709 C C . GLY A 1 89 ? 24.909 6.588 -17.793 1.00 59.19 89 GLY A C 1
ATOM 710 O O . GLY A 1 89 ? 24.210 5.833 -18.466 1.00 59.19 89 GLY A O 1
ATOM 711 N N . CYS A 1 90 ? 24.362 7.452 -16.931 1.00 53.38 90 CYS A N 1
ATOM 712 C CA . CYS A 1 90 ? 22.925 7.560 -16.680 1.00 53.38 90 CYS A CA 1
ATOM 713 C C . CYS A 1 90 ? 22.324 8.490 -17.735 1.00 53.38 90 CYS A C 1
ATOM 715 O O . CYS A 1 90 ? 21.874 9.604 -17.462 1.00 53.38 90 CYS A O 1
ATOM 717 N N . GLY A 1 91 ? 22.385 8.061 -18.994 1.00 51.00 91 GLY A N 1
ATOM 718 C CA . GLY A 1 91 ? 21.721 8.752 -20.085 1.00 51.00 91 GLY A CA 1
ATOM 719 C C . GLY A 1 91 ? 20.214 8.747 -19.848 1.00 51.00 91 GLY A C 1
ATOM 720 O O . GLY A 1 91 ? 19.564 7.775 -20.192 1.00 51.00 91 GLY A O 1
ATOM 721 N N . ARG A 1 92 ? 19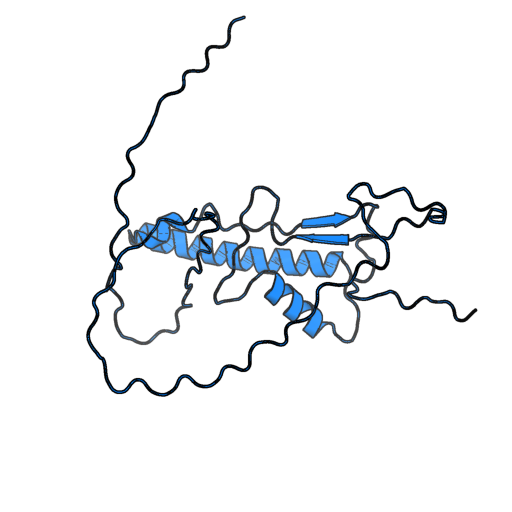.665 9.821 -19.261 1.00 54.47 92 ARG A N 1
ATOM 722 C CA . ARG A 1 92 ? 18.230 10.187 -19.129 1.00 54.47 92 ARG A CA 1
ATOM 723 C C . ARG A 1 92 ? 17.239 9.170 -18.534 1.00 54.47 92 ARG A C 1
ATOM 725 O O . ARG A 1 92 ? 16.150 9.589 -18.156 1.00 54.47 92 ARG A O 1
ATOM 732 N N . ALA A 1 93 ? 17.571 7.895 -18.401 1.00 57.69 93 ALA A N 1
ATOM 733 C CA . ALA A 1 93 ? 16.727 6.881 -17.792 1.00 57.69 93 ALA A CA 1
ATOM 734 C C . ALA A 1 93 ? 17.078 6.772 -16.305 1.00 57.69 93 ALA A C 1
ATOM 736 O O . ALA A 1 93 ? 17.692 5.805 -15.861 1.00 57.69 93 ALA A O 1
ATOM 737 N N . ALA A 1 94 ? 16.716 7.798 -15.529 1.00 63.59 94 ALA A N 1
ATOM 738 C CA . ALA A 1 94 ? 16.653 7.639 -14.082 1.00 63.59 94 ALA A CA 1
ATOM 739 C C . ALA A 1 94 ? 15.758 6.424 -13.801 1.00 63.59 94 ALA A C 1
ATOM 741 O O . ALA A 1 94 ? 14.635 6.369 -14.308 1.00 63.59 94 ALA A O 1
ATOM 742 N N . GLY A 1 95 ? 16.274 5.434 -13.067 1.00 69.25 95 GLY A N 1
ATOM 743 C CA . GLY A 1 95 ? 15.519 4.227 -12.745 1.00 69.25 95 GLY A CA 1
ATOM 744 C C . GLY A 1 95 ? 14.143 4.605 -12.202 1.00 69.25 95 GLY A C 1
ATOM 745 O O . GLY A 1 95 ? 14.034 5.451 -11.311 1.00 69.25 95 GLY A O 1
ATOM 746 N N . ALA A 1 96 ? 13.089 4.029 -12.778 1.00 80.56 96 ALA A N 1
ATOM 747 C CA . ALA A 1 96 ? 11.726 4.304 -12.353 1.00 80.56 96 ALA A CA 1
ATOM 748 C C . ALA A 1 96 ? 11.500 3.672 -10.975 1.00 80.56 96 ALA A C 1
ATOM 750 O O . ALA A 1 96 ? 11.146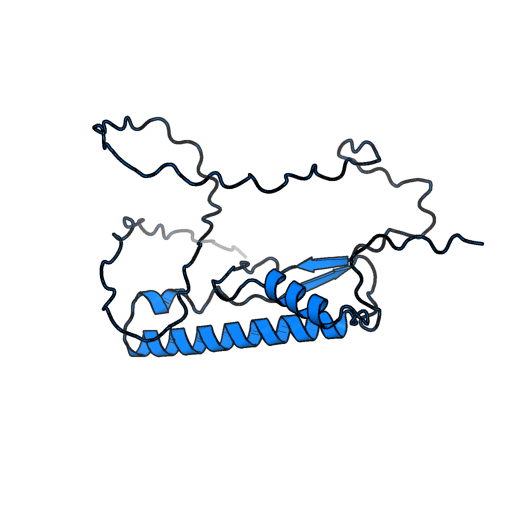 2.501 -10.858 1.00 80.56 96 ALA A O 1
ATOM 751 N N . VAL A 1 97 ? 11.747 4.447 -9.919 1.00 87.88 97 VAL A N 1
ATOM 752 C CA . VAL A 1 97 ? 11.459 4.029 -8.548 1.00 87.88 97 VAL A CA 1
ATOM 753 C C . VAL A 1 97 ? 9.991 4.319 -8.261 1.00 87.88 97 VAL A C 1
ATOM 755 O O . VAL A 1 97 ? 9.533 5.461 -8.375 1.00 87.88 97 VAL A O 1
ATOM 758 N N . VAL A 1 98 ? 9.261 3.273 -7.887 1.00 92.62 98 VAL A N 1
ATOM 759 C CA . VAL A 1 98 ? 7.896 3.350 -7.367 1.00 92.62 98 VAL A CA 1
ATOM 760 C C . VAL A 1 98 ? 7.917 2.771 -5.959 1.00 92.62 98 VAL A C 1
ATOM 762 O O . VAL A 1 98 ? 8.418 1.668 -5.752 1.00 92.62 98 VAL A O 1
ATOM 765 N N . SER A 1 99 ? 7.398 3.523 -4.996 1.00 94.94 99 SER A N 1
ATOM 766 C CA . SER A 1 99 ? 7.301 3.123 -3.597 1.00 94.94 99 SER A CA 1
ATOM 767 C C . SER A 1 99 ? 5.837 3.072 -3.177 1.00 94.94 99 SER A C 1
ATOM 769 O O . SER A 1 99 ? 5.071 3.997 -3.457 1.00 94.94 99 SER A O 1
ATOM 771 N N . LEU A 1 100 ? 5.461 1.984 -2.506 1.00 95.56 100 LEU A N 1
ATOM 772 C CA . LEU A 1 100 ? 4.136 1.769 -1.938 1.00 95.56 100 LEU A CA 1
ATOM 773 C C . LEU A 1 100 ? 4.252 1.714 -0.411 1.00 95.56 100 LEU A C 1
ATOM 775 O O . LEU A 1 100 ? 4.825 0.777 0.143 1.00 95.56 100 LEU A O 1
ATOM 779 N N . SER A 1 101 ? 3.681 2.708 0.259 1.00 96.19 101 SER A N 1
ATOM 780 C CA . SER A 1 101 ? 3.673 2.837 1.716 1.00 96.19 101 SER A CA 1
ATOM 781 C C . SER A 1 101 ? 2.327 2.398 2.289 1.00 96.19 101 SER A C 1
ATOM 783 O O . SER A 1 101 ? 1.276 2.658 1.707 1.00 96.19 101 SER A O 1
ATOM 785 N N . SER A 1 102 ? 2.335 1.748 3.458 1.00 94.62 102 SER A N 1
ATOM 786 C CA . SER A 1 102 ? 1.100 1.305 4.136 1.00 94.62 102 SER A CA 1
ATOM 787 C C . SER A 1 102 ? 0.314 2.438 4.790 1.00 94.62 102 SER A C 1
ATOM 789 O O . SER A 1 102 ? -0.886 2.301 5.021 1.00 94.62 102 SER A O 1
ATOM 791 N N . CYS A 1 103 ? 0.977 3.546 5.100 1.00 94.00 103 CYS A N 1
ATOM 792 C CA . CYS A 1 103 ? 0.392 4.717 5.724 1.00 94.00 103 CYS A CA 1
ATOM 793 C C . CYS A 1 103 ? 1.174 5.971 5.327 1.00 94.00 103 CYS A C 1
ATOM 795 O O . CYS A 1 103 ? 2.308 5.862 4.856 1.00 94.00 103 CYS A O 1
ATOM 797 N N . SER A 1 104 ? 0.585 7.143 5.559 1.00 92.62 104 SER A N 1
ATOM 798 C CA . SER A 1 104 ? 1.300 8.412 5.420 1.00 92.62 104 SER A CA 1
ATOM 799 C C . SER A 1 104 ? 2.321 8.609 6.544 1.00 92.62 104 SER A C 1
ATOM 801 O O . SER A 1 104 ? 2.235 7.970 7.596 1.00 92.62 104 SER A O 1
ATOM 803 N N . ASP A 1 105 ? 3.259 9.539 6.359 1.00 89.81 105 ASP A N 1
ATOM 804 C CA . ASP A 1 105 ? 4.380 9.785 7.285 1.00 89.81 105 ASP A CA 1
ATOM 805 C C . ASP A 1 105 ? 3.967 10.060 8.743 1.00 89.81 105 ASP A C 1
ATOM 807 O O . ASP A 1 105 ? 4.713 9.779 9.683 1.00 89.81 105 ASP A O 1
ATOM 811 N N . LEU A 1 106 ? 2.779 10.637 8.955 1.00 89.25 106 LEU A N 1
ATOM 812 C CA . LEU A 1 106 ? 2.267 10.980 10.288 1.00 89.25 106 LEU A CA 1
ATOM 813 C C . LEU A 1 106 ? 1.363 9.895 10.889 1.00 89.25 106 LEU A C 1
ATOM 815 O O . LEU A 1 106 ? 0.887 10.042 12.019 1.00 89.25 106 LEU A O 1
ATOM 819 N N . GLN A 1 107 ? 1.096 8.830 10.140 1.00 88.94 107 GLN A N 1
ATOM 820 C CA . GLN A 1 107 ? 0.262 7.714 10.559 1.00 88.94 107 GLN A CA 1
ATOM 821 C C . GLN A 1 107 ? 1.127 6.539 11.016 1.00 88.94 107 GLN A C 1
ATOM 823 O O . GLN A 1 107 ? 2.270 6.370 10.604 1.00 88.94 107 GLN A O 1
ATOM 828 N N . GLN A 1 108 ? 0.574 5.718 11.908 1.00 86.94 108 GLN A N 1
ATOM 829 C CA . GLN A 1 108 ? 1.199 4.456 12.284 1.00 86.94 108 GLN A CA 1
ATOM 830 C C . GLN A 1 108 ? 0.647 3.351 11.396 1.00 86.94 108 GLN A C 1
ATOM 832 O O . GLN A 1 108 ? -0.569 3.251 11.202 1.00 86.94 108 GLN A O 1
ATOM 837 N N . SER A 1 109 ? 1.537 2.496 10.898 1.00 90.38 109 SER A N 1
ATOM 838 C CA . SER A 1 109 ? 1.106 1.230 10.339 1.00 90.38 109 SER A CA 1
ATOM 839 C C . SER A 1 109 ? 0.615 0.316 11.463 1.00 90.38 109 SER A C 1
ATOM 841 O O . SER A 1 109 ? 1.101 0.368 12.595 1.00 90.38 109 SER A O 1
ATOM 843 N N . TRP A 1 110 ? -0.380 -0.508 11.164 1.00 86.62 110 TRP A N 1
ATOM 844 C CA . TRP A 1 110 ? -0.852 -1.549 12.059 1.00 86.62 110 TRP A CA 1
ATOM 845 C C . TRP A 1 110 ? -0.882 -2.888 11.334 1.00 86.62 110 TRP A C 1
ATOM 847 O O . TRP A 1 110 ? -0.989 -2.964 10.108 1.00 86.62 110 TRP A O 1
ATOM 857 N N . GLU A 1 111 ? -0.800 -3.941 12.135 1.00 85.56 111 GLU A N 1
ATOM 858 C CA . GLU A 1 111 ? -1.016 -5.321 11.731 1.00 85.56 111 GLU A CA 1
ATOM 859 C C . GLU A 1 111 ? -2.117 -5.877 12.632 1.00 85.56 111 GLU A C 1
ATOM 861 O O . GLU A 1 111 ? -2.127 -5.621 13.841 1.00 85.56 111 GLU A O 1
ATOM 866 N N . SER A 1 112 ? -3.087 -6.564 12.037 1.00 83.00 112 SER A N 1
ATOM 867 C CA . SER A 1 112 ? -4.171 -7.219 12.767 1.00 83.00 112 SER A CA 1
ATOM 868 C C . SER A 1 112 ? -4.106 -8.727 12.568 1.00 83.00 112 SER A C 1
ATOM 870 O O . SER A 1 112 ? -3.416 -9.219 11.678 1.00 83.00 112 SER A O 1
ATOM 872 N N . ASP A 1 113 ? -4.876 -9.455 13.368 1.00 82.06 113 ASP A N 1
ATOM 873 C CA . ASP A 1 113 ? -5.152 -10.880 13.176 1.00 82.06 113 ASP A CA 1
ATOM 874 C C . ASP A 1 113 ? -5.852 -11.170 11.838 1.00 82.06 113 ASP A C 1
ATOM 876 O O . ASP A 1 113 ? -5.671 -12.241 11.267 1.00 82.06 113 ASP A O 1
ATOM 880 N N . VAL A 1 114 ? -6.602 -10.197 11.311 1.00 80.19 114 VAL A N 1
ATOM 881 C CA . VAL A 1 114 ? -7.227 -10.255 9.977 1.00 80.19 114 VAL A CA 1
ATOM 882 C C . VAL A 1 114 ? -6.197 -10.053 8.857 1.00 80.19 114 VAL A C 1
ATOM 884 O O . VAL A 1 114 ? -6.477 -10.336 7.697 1.00 80.19 114 VAL A O 1
ATOM 887 N N . GLY A 1 115 ? -4.998 -9.575 9.191 1.00 86.12 115 GLY A N 1
ATOM 888 C CA . GLY A 1 115 ? -3.923 -9.278 8.251 1.00 86.12 115 GLY A CA 1
ATOM 889 C C . GLY A 1 115 ? -3.467 -7.823 8.312 1.00 86.12 115 GLY A C 1
ATOM 890 O O . GLY A 1 115 ? -3.927 -7.021 9.134 1.00 86.12 115 GLY A O 1
ATOM 891 N N . SER A 1 116 ? -2.526 -7.489 7.434 1.00 90.75 116 SER A N 1
ATOM 892 C CA . SER A 1 116 ? -1.998 -6.140 7.226 1.00 90.75 116 SER A CA 1
ATOM 893 C C . SER A 1 116 ? -2.286 -5.659 5.800 1.00 90.75 116 SER A C 1
ATOM 895 O O . SER A 1 116 ? -2.787 -6.416 4.966 1.00 90.75 116 SER A O 1
ATOM 897 N N . MET A 1 117 ? -1.930 -4.406 5.492 1.00 94.38 117 MET A N 1
ATOM 898 C CA . MET A 1 117 ? -1.952 -3.886 4.115 1.00 94.38 117 MET A CA 1
ATOM 899 C C . MET A 1 117 ? -1.221 -4.833 3.147 1.00 94.38 117 MET A C 1
ATOM 901 O O . MET A 1 117 ? -1.728 -5.133 2.068 1.00 94.38 117 MET A O 1
ATOM 905 N N . THR A 1 118 ? -0.073 -5.373 3.569 1.00 94.25 118 THR A N 1
ATOM 906 C CA . THR A 1 118 ? 0.716 -6.327 2.782 1.00 94.25 118 THR A CA 1
ATOM 907 C C . THR A 1 118 ? -0.052 -7.618 2.515 1.00 94.25 118 THR A C 1
ATOM 909 O O . THR A 1 118 ? -0.032 -8.109 1.392 1.00 94.25 118 THR A O 1
ATOM 912 N N . THR A 1 119 ? -0.769 -8.156 3.507 1.00 95.06 119 THR A N 1
ATOM 913 C CA . THR A 1 119 ? -1.599 -9.359 3.326 1.00 95.06 119 THR A CA 1
ATOM 914 C C . THR A 1 119 ? -2.690 -9.121 2.285 1.00 95.06 119 THR A C 1
ATOM 916 O O . THR A 1 119 ? -2.820 -9.905 1.348 1.00 95.06 119 THR A O 1
ATOM 919 N N . MET A 1 120 ? -3.406 -7.994 2.388 1.00 94.75 120 MET A N 1
ATOM 920 C CA . MET A 1 120 ? -4.452 -7.612 1.429 1.00 94.75 120 MET A CA 1
ATOM 921 C C . MET A 1 120 ? -3.892 -7.466 0.008 1.00 94.75 120 MET A C 1
ATOM 923 O O . MET A 1 120 ? -4.502 -7.924 -0.958 1.00 94.75 120 MET A O 1
ATOM 927 N N . LEU A 1 121 ? -2.707 -6.861 -0.125 1.00 95.81 121 LEU A N 1
ATOM 928 C CA . LEU A 1 121 ? -2.018 -6.727 -1.406 1.00 95.81 121 LEU A CA 1
ATOM 929 C C . LEU A 1 121 ? -1.641 -8.094 -1.993 1.00 95.81 121 LEU A C 1
ATOM 931 O O . LEU A 1 121 ? -1.915 -8.348 -3.164 1.00 95.81 121 LEU A O 1
ATOM 935 N N . CYS A 1 122 ? -1.046 -8.982 -1.195 1.00 95.12 122 CYS A N 1
ATOM 936 C CA . CYS A 1 122 ? -0.673 -10.325 -1.636 1.00 95.12 122 CYS A CA 1
ATOM 937 C C . CYS A 1 122 ? -1.893 -11.119 -2.116 1.00 95.12 122 CYS A C 1
ATOM 939 O O . CYS A 1 122 ? -1.857 -11.673 -3.211 1.00 95.12 122 CYS A O 1
ATOM 941 N N . GLU A 1 123 ? -2.988 -11.122 -1.353 1.00 96.00 123 GLU A N 1
ATOM 942 C CA . GLU A 1 123 ? -4.237 -11.789 -1.744 1.00 96.00 123 GLU A CA 1
ATOM 943 C C . GLU A 1 123 ? -4.820 -11.224 -3.045 1.00 96.00 123 GLU A C 1
ATOM 945 O O . GLU A 1 123 ? -5.353 -11.966 -3.876 1.00 96.00 123 GLU A O 1
ATOM 950 N N . PHE A 1 124 ? -4.736 -9.906 -3.235 1.00 96.56 124 PHE A N 1
ATOM 951 C CA . PHE A 1 124 ? -5.192 -9.260 -4.459 1.00 96.56 124 PHE A CA 1
ATOM 952 C C . PHE A 1 124 ? -4.361 -9.684 -5.670 1.00 96.56 124 PHE A C 1
ATOM 954 O O . PHE A 1 124 ? -4.925 -10.068 -6.697 1.00 96.56 124 PHE A O 1
ATOM 961 N N . LEU A 1 125 ? -3.032 -9.660 -5.547 1.00 95.75 125 LEU A N 1
ATOM 962 C CA . LEU A 1 125 ? -2.119 -10.090 -6.607 1.00 95.75 125 LEU A CA 1
ATOM 963 C C . LEU A 1 125 ? -2.267 -11.584 -6.903 1.00 95.75 125 LEU A C 1
ATOM 965 O O . LEU A 1 125 ? -2.190 -11.996 -8.058 1.00 95.75 125 LEU A O 1
ATOM 969 N N . GLU A 1 126 ? -2.559 -12.395 -5.885 1.00 95.56 126 GLU A N 1
ATOM 970 C CA . GLU A 1 126 ? -2.792 -13.823 -6.056 1.00 95.56 126 GLU A CA 1
ATOM 971 C C . GLU A 1 126 ? -4.012 -14.114 -6.942 1.00 95.56 126 GLU A C 1
ATOM 973 O O . GLU A 1 126 ? -3.975 -15.004 -7.795 1.00 95.56 126 GLU A O 1
ATOM 978 N N . LYS A 1 127 ? -5.078 -13.323 -6.785 1.00 96.56 127 LYS A N 1
ATOM 979 C CA . LYS A 1 127 ? -6.291 -13.413 -7.612 1.00 96.56 127 LYS A CA 1
ATOM 980 C C . LYS A 1 127 ? -6.062 -12.955 -9.056 1.00 96.56 127 LYS A C 1
ATOM 982 O O . LYS A 1 127 ? -6.814 -13.357 -9.937 1.00 96.56 127 LYS A O 1
ATOM 987 N N . HIS A 1 128 ? -5.015 -12.168 -9.308 1.00 95.19 128 HIS A N 1
ATOM 988 C CA . HIS A 1 128 ? -4.681 -11.599 -10.617 1.00 95.19 128 HIS A CA 1
ATOM 989 C C . HIS A 1 128 ? -3.398 -12.205 -11.217 1.00 95.19 128 HIS A C 1
ATOM 991 O O . HIS A 1 128 ? -2.685 -11.557 -11.975 1.00 95.19 128 HIS A O 1
ATOM 997 N N . LYS A 1 129 ? -3.091 -13.480 -10.937 1.00 89.69 129 LYS A N 1
ATOM 998 C CA . LYS A 1 129 ? -1.911 -14.160 -11.518 1.00 89.69 129 LYS A CA 1
ATOM 999 C C . LYS A 1 129 ? -1.906 -14.190 -13.051 1.00 89.69 129 LYS A C 1
ATOM 1001 O O . LYS A 1 129 ? -0.841 -14.172 -13.658 1.00 89.69 129 LYS A O 1
ATOM 1006 N N . THR A 1 130 ? -3.078 -14.268 -13.683 1.00 89.81 130 THR A N 1
ATOM 1007 C CA . THR A 1 130 ? -3.214 -14.409 -15.144 1.00 89.81 130 THR A CA 1
ATOM 1008 C C . THR A 1 130 ? -3.163 -13.083 -15.902 1.00 89.81 130 THR A C 1
ATOM 1010 O O . THR A 1 130 ? -3.068 -13.094 -17.125 1.00 89.81 130 THR A O 1
ATOM 1013 N N . GLY A 1 131 ? -3.226 -11.943 -15.211 1.00 90.50 131 GLY A N 1
ATOM 1014 C CA . GLY A 1 131 ? -3.190 -10.623 -15.831 1.00 90.50 131 GLY A CA 1
ATOM 1015 C C . GLY A 1 131 ? -2.720 -9.576 -14.834 1.00 90.50 131 GLY A C 1
ATOM 1016 O O . GLY A 1 131 ? -3.256 -9.490 -13.740 1.00 90.50 131 GLY A O 1
ATOM 1017 N N . ALA A 1 132 ? -1.714 -8.786 -15.205 1.00 92.62 132 ALA A N 1
ATOM 1018 C CA . ALA A 1 132 ? -1.166 -7.771 -14.313 1.00 92.62 132 ALA A CA 1
ATOM 1019 C C . ALA A 1 132 ? -2.199 -6.643 -14.097 1.00 92.62 132 ALA A C 1
ATOM 1021 O O . ALA A 1 132 ? -2.528 -5.960 -15.072 1.00 92.62 132 ALA A O 1
ATOM 1022 N N . PRO A 1 133 ? -2.707 -6.440 -12.865 1.00 97.06 133 PRO A N 1
ATOM 1023 C CA . PRO A 1 133 ? -3.643 -5.357 -12.578 1.00 97.06 133 PRO A CA 1
ATOM 1024 C C . PRO A 1 133 ? -2.934 -4.013 -12.740 1.00 97.06 133 PRO A C 1
ATOM 1026 O O . PRO A 1 133 ? -1.724 -3.924 -12.562 1.00 97.06 133 PRO A O 1
ATOM 1029 N N . SER A 1 134 ? -3.663 -2.953 -13.058 1.00 97.81 134 SER A N 1
ATOM 1030 C CA . SER A 1 134 ? -3.116 -1.595 -13.121 1.00 97.81 134 SER A CA 1
ATOM 1031 C C . SER A 1 134 ? -2.791 -1.031 -11.730 1.00 97.81 134 SER A C 1
ATOM 1033 O O . SER A 1 134 ? -3.351 -1.462 -10.715 1.00 97.81 134 SER A O 1
ATOM 1035 N N . TYR A 1 135 ? -1.922 -0.016 -11.659 1.00 97.56 135 TYR A N 1
ATOM 1036 C CA . TYR A 1 135 ? -1.667 0.713 -10.406 1.00 97.56 135 TYR A CA 1
ATOM 1037 C C . TYR A 1 135 ? -2.955 1.280 -9.794 1.00 97.56 135 TYR A C 1
ATOM 1039 O O . TYR A 1 135 ? -3.122 1.257 -8.571 1.00 97.56 135 TYR A O 1
ATOM 1047 N N . ARG A 1 136 ? -3.882 1.766 -10.631 1.00 98.06 136 ARG A N 1
ATOM 1048 C CA . ARG A 1 136 ? -5.197 2.248 -10.196 1.00 98.06 136 ARG A CA 1
ATOM 1049 C C . ARG A 1 136 ? -5.980 1.146 -9.495 1.00 98.06 136 ARG A C 1
ATOM 1051 O O . ARG A 1 136 ? -6.460 1.372 -8.389 1.00 98.06 136 ARG A O 1
ATOM 1058 N N . GLU A 1 137 ? -6.091 -0.028 -10.108 1.00 98.19 137 GLU A N 1
ATOM 1059 C CA . GLU A 1 137 ? -6.847 -1.154 -9.550 1.00 98.19 137 GLU A CA 1
ATOM 1060 C C . GLU A 1 137 ? -6.261 -1.631 -8.222 1.00 98.19 137 GLU A C 1
ATOM 1062 O O . GLU A 1 137 ? -7.008 -1.808 -7.259 1.00 98.19 137 GLU A O 1
ATOM 1067 N N . VAL A 1 138 ? -4.930 -1.752 -8.141 1.00 97.62 138 VAL A N 1
ATOM 1068 C CA . VAL A 1 138 ? -4.231 -2.106 -6.898 1.00 97.62 138 VAL A CA 1
ATOM 1069 C C . VAL A 1 138 ? -4.552 -1.095 -5.796 1.00 97.62 138 VAL A C 1
ATOM 1071 O O . VAL A 1 138 ? -5.030 -1.474 -4.725 1.00 97.62 138 VAL A O 1
ATOM 1074 N N . MET A 1 139 ? -4.355 0.202 -6.053 1.00 97.56 139 MET A N 1
ATOM 1075 C CA . MET A 1 139 ? -4.591 1.234 -5.040 1.00 97.56 139 MET A CA 1
ATOM 1076 C C . MET A 1 139 ? -6.064 1.352 -4.654 1.00 97.56 139 MET A C 1
ATOM 1078 O O . MET A 1 139 ? -6.372 1.551 -3.479 1.00 97.56 139 MET A O 1
ATOM 1082 N N . SER A 1 140 ? -6.988 1.226 -5.607 1.00 97.75 140 SER A N 1
ATOM 1083 C CA . SER A 1 140 ? -8.422 1.223 -5.319 1.00 97.75 140 SER A CA 1
ATOM 1084 C C . SER A 1 140 ? -8.816 0.035 -4.445 1.00 97.75 140 SER A C 1
ATOM 1086 O O . SER A 1 140 ? -9.559 0.224 -3.481 1.00 97.75 140 SER A O 1
ATOM 1088 N N . HIS A 1 141 ? -8.295 -1.162 -4.729 1.00 97.31 141 HIS A N 1
ATOM 1089 C CA . HIS A 1 141 ? -8.578 -2.351 -3.933 1.00 97.31 141 HIS A CA 1
ATOM 1090 C C . HIS A 1 141 ? -8.055 -2.215 -2.500 1.00 97.31 141 HIS A C 1
ATOM 1092 O O . HIS A 1 141 ? -8.824 -2.366 -1.551 1.00 97.31 141 HIS A O 1
ATOM 1098 N N . VAL A 1 142 ? -6.779 -1.852 -2.333 1.00 95.62 142 VAL A N 1
ATOM 1099 C CA . VAL A 1 142 ? -6.162 -1.705 -1.005 1.00 95.62 142 VAL A CA 1
ATOM 1100 C C . VAL A 1 142 ? -6.882 -0.634 -0.179 1.00 95.62 142 VAL A C 1
ATOM 1102 O O . VAL A 1 142 ? -7.219 -0.874 0.980 1.00 95.62 142 VAL A O 1
ATOM 1105 N N . ASN A 1 143 ? -7.195 0.525 -0.770 1.00 95.06 143 ASN A N 1
ATOM 1106 C CA . ASN A 1 143 ? -7.950 1.575 -0.078 1.00 95.06 143 ASN A CA 1
ATOM 1107 C C . ASN A 1 143 ? -9.344 1.104 0.354 1.00 95.06 143 ASN A C 1
ATOM 1109 O O . ASN A 1 143 ? -9.801 1.438 1.448 1.00 95.06 143 ASN A O 1
ATOM 1113 N N . PHE A 1 144 ? -10.027 0.329 -0.490 1.00 95.62 144 PHE A N 1
ATOM 1114 C CA . PHE A 1 144 ? -11.351 -0.194 -0.176 1.00 95.62 144 PHE A CA 1
ATOM 1115 C C . PHE A 1 144 ? -11.318 -1.203 0.978 1.00 95.62 144 PHE A C 1
ATOM 1117 O O . PHE A 1 144 ? -12.135 -1.097 1.897 1.00 95.62 144 PHE A O 1
ATOM 1124 N N . GLU A 1 145 ? -10.369 -2.142 0.977 1.00 94.50 145 GLU A N 1
ATOM 1125 C CA . GLU A 1 145 ? -10.232 -3.123 2.060 1.00 94.50 145 GLU A CA 1
ATOM 1126 C C . GLU A 1 145 ? -9.836 -2.460 3.385 1.00 94.50 145 GLU A C 1
ATOM 1128 O O . GLU A 1 145 ? -10.488 -2.688 4.409 1.00 94.50 145 GLU A O 1
ATOM 1133 N N . LEU A 1 146 ? -8.869 -1.537 3.373 1.00 91.38 146 LEU A N 1
ATOM 1134 C CA . LEU A 1 146 ? -8.508 -0.771 4.571 1.00 91.38 146 LEU A CA 1
ATOM 1135 C C . LEU A 1 146 ? -9.684 0.062 5.093 1.00 91.38 146 LEU A C 1
ATOM 1137 O O . LEU A 1 146 ? -9.902 0.142 6.304 1.00 91.38 146 LEU A O 1
ATOM 1141 N N . HIS A 1 147 ? -10.502 0.630 4.202 1.00 91.25 147 HIS A N 1
ATOM 1142 C CA . HIS A 1 147 ? -11.709 1.347 4.600 1.00 91.25 147 HIS A CA 1
ATOM 1143 C C . HIS A 1 147 ? -12.739 0.434 5.286 1.00 91.25 147 HIS A C 1
ATOM 1145 O O . HIS A 1 147 ? -13.365 0.848 6.266 1.00 91.25 147 HIS A O 1
ATOM 1151 N N . LYS A 1 148 ? -12.914 -0.816 4.832 1.00 92.00 148 LYS A N 1
ATOM 1152 C CA . LYS A 1 148 ? -13.790 -1.783 5.520 1.00 92.00 148 LYS A CA 1
ATOM 1153 C C . LYS A 1 148 ? -13.301 -2.077 6.931 1.00 92.00 148 LYS A C 1
ATOM 1155 O O . LYS A 1 148 ? -14.109 -2.020 7.860 1.00 92.00 148 LYS A O 1
ATOM 1160 N N . VAL A 1 149 ? -12.005 -2.345 7.099 1.00 89.81 149 VAL A N 1
ATOM 1161 C CA . VAL A 1 149 ? -11.422 -2.603 8.424 1.00 89.81 149 VAL A CA 1
ATOM 1162 C C . VAL A 1 149 ? -11.603 -1.389 9.329 1.00 89.81 149 VAL A C 1
ATOM 1164 O O . VAL A 1 149 ? -12.077 -1.511 10.458 1.00 89.81 149 VAL A O 1
ATOM 1167 N N . ALA A 1 150 ? -11.345 -0.192 8.805 1.00 87.69 150 ALA A N 1
ATOM 1168 C CA . ALA A 1 150 ? -11.551 1.050 9.534 1.00 87.69 150 ALA A CA 1
ATOM 1169 C C . ALA A 1 150 ? -13.013 1.231 9.990 1.00 87.69 150 ALA A C 1
ATOM 1171 O O . ALA A 1 150 ? -13.275 1.635 11.126 1.00 87.69 150 ALA A O 1
ATOM 1172 N N . ARG A 1 151 ? -13.991 0.876 9.143 1.00 90.00 151 ARG A N 1
ATOM 1173 C CA . ARG A 1 151 ? -15.417 0.894 9.507 1.00 90.00 151 ARG A CA 1
ATOM 1174 C C . ARG A 1 151 ? -15.767 -0.128 10.585 1.00 90.00 151 ARG A C 1
ATOM 1176 O O . ARG A 1 151 ? -16.544 0.198 11.483 1.00 90.00 151 ARG A O 1
ATOM 1183 N N . GLN A 1 152 ? -15.222 -1.340 10.508 1.00 89.00 152 GLN A N 1
ATOM 1184 C CA . GLN A 1 152 ? -15.432 -2.372 11.527 1.00 89.00 152 GLN A CA 1
ATOM 1185 C C . GLN A 1 152 ? -14.858 -1.930 12.875 1.00 89.00 152 GLN A C 1
ATOM 1187 O O . GLN A 1 152 ? -15.549 -2.002 13.891 1.00 89.00 152 GLN A O 1
ATOM 1192 N N . LEU A 1 153 ? -13.644 -1.375 12.873 1.00 86.25 153 LEU A N 1
ATOM 1193 C CA . LEU A 1 153 ? -13.004 -0.838 14.068 1.00 86.25 153 LEU A CA 1
ATOM 1194 C C . LEU A 1 153 ? -13.798 0.328 14.671 1.00 86.25 153 LEU A C 1
ATOM 1196 O O . LEU A 1 153 ? -13.977 0.394 15.890 1.00 86.25 153 LEU A O 1
ATOM 1200 N N . HIS A 1 154 ? -14.325 1.224 13.831 1.00 88.06 154 HIS A N 1
ATOM 1201 C CA . HIS A 1 154 ? -15.205 2.304 14.276 1.00 88.06 154 HIS A CA 1
ATOM 1202 C C . HIS A 1 154 ? -16.474 1.757 14.943 1.00 88.06 154 HIS A C 1
ATOM 1204 O O . HIS A 1 154 ? -16.820 2.173 16.050 1.00 88.06 154 HIS A O 1
ATOM 1210 N N . ALA A 1 155 ? -17.150 0.793 14.307 1.00 90.12 155 ALA A N 1
ATOM 1211 C CA . ALA A 1 155 ? -18.355 0.169 14.848 1.00 90.12 155 ALA A CA 1
ATOM 1212 C C . ALA A 1 155 ? -18.085 -0.534 16.189 1.00 90.12 155 ALA A C 1
ATOM 1214 O O . ALA A 1 155 ? -18.817 -0.315 17.157 1.00 90.12 155 ALA A O 1
ATOM 1215 N N . TRP A 1 156 ? -16.997 -1.303 16.271 1.00 87.50 156 TRP A N 1
ATOM 1216 C CA . TRP A 1 156 ? -16.557 -1.962 17.500 1.00 87.50 156 TRP A CA 1
ATOM 1217 C C . TRP A 1 156 ? -16.264 -0.951 18.616 1.00 87.50 156 TRP A C 1
ATOM 1219 O O . TRP A 1 156 ? -16.764 -1.085 19.733 1.00 87.50 156 TRP A O 1
ATOM 1229 N N . THR A 1 157 ? -15.542 0.127 18.301 1.00 87.38 157 THR A N 1
ATOM 1230 C CA . THR A 1 157 ? -15.229 1.181 19.276 1.00 87.38 157 THR A CA 1
ATOM 1231 C C . THR A 1 157 ? -16.497 1.871 19.787 1.00 87.38 157 THR A C 1
ATOM 1233 O O . THR A 1 157 ? -16.641 2.125 20.986 1.00 87.38 157 THR A O 1
ATOM 1236 N N . ARG A 1 158 ? -17.455 2.161 18.898 1.00 89.19 158 ARG A N 1
ATOM 1237 C CA . ARG A 1 158 ? -18.754 2.740 19.272 1.00 89.19 158 ARG A CA 1
ATOM 1238 C C . ARG A 1 158 ? -19.551 1.817 20.194 1.00 89.19 158 ARG A C 1
ATOM 1240 O O . ARG A 1 158 ? -20.101 2.306 21.182 1.00 89.19 158 ARG A O 1
ATOM 1247 N N . ALA A 1 159 ? -19.588 0.515 19.906 1.00 89.69 159 ALA A N 1
ATOM 1248 C CA . ALA A 1 159 ? -20.247 -0.478 20.752 1.00 89.69 159 ALA A CA 1
ATOM 1249 C C . ALA A 1 159 ? -19.593 -0.552 22.142 1.00 89.69 159 ALA A C 1
ATOM 1251 O O . ALA A 1 159 ? -20.270 -0.378 23.154 1.00 89.69 159 ALA A O 1
ATOM 1252 N N . GLY A 1 160 ? -18.264 -0.657 22.205 1.00 88.38 160 GLY A N 1
ATOM 1253 C CA . GLY A 1 160 ? -17.548 -0.704 23.480 1.00 88.38 160 GLY A CA 1
ATOM 1254 C C . GLY A 1 160 ? -17.674 0.582 24.308 1.00 88.38 160 GLY A C 1
ATOM 1255 O O . GLY A 1 160 ? -17.781 0.516 25.533 1.00 88.38 160 GLY A O 1
ATOM 1256 N N . LYS A 1 161 ? -17.762 1.761 23.670 1.00 87.88 161 LYS A N 1
ATOM 1257 C CA . LYS A 1 161 ? -18.081 3.028 24.360 1.00 87.88 161 LYS A CA 1
ATOM 1258 C C . LYS A 1 161 ? -19.470 3.002 25.002 1.00 87.88 161 LYS A C 1
ATOM 1260 O O . LYS A 1 161 ? -19.624 3.495 26.118 1.00 87.88 161 LYS A O 1
ATOM 1265 N N . LYS A 1 162 ? -20.468 2.418 24.329 1.00 91.69 162 LYS A N 1
ATOM 1266 C CA . LYS A 1 162 ? -21.827 2.243 24.873 1.00 91.69 162 LYS A CA 1
ATOM 1267 C C . LYS A 1 162 ? -21.826 1.318 26.096 1.00 91.69 162 LYS A C 1
ATOM 1269 O O . LYS A 1 162 ? -22.534 1.586 27.061 1.00 91.69 162 LYS A O 1
ATOM 1274 N N . GLU A 1 163 ? -20.988 0.288 26.076 1.00 92.38 163 GLU A N 1
ATOM 1275 C CA . GLU A 1 163 ? -20.836 -0.701 27.153 1.00 92.38 163 GLU A CA 1
ATOM 1276 C C . GLU A 1 163 ? -19.873 -0.264 28.273 1.00 92.38 163 GLU A C 1
ATOM 1278 O O . GLU A 1 163 ? -19.689 -0.989 29.247 1.00 92.38 163 GLU A O 1
ATOM 1283 N N . LYS A 1 164 ? -19.266 0.930 28.169 1.00 89.44 164 LYS A N 1
ATOM 1284 C CA . LYS A 1 164 ? -18.217 1.434 29.079 1.00 89.44 164 LYS A CA 1
ATOM 1285 C C . LYS A 1 164 ? -16.995 0.506 29.180 1.00 89.44 164 LYS A C 1
ATOM 1287 O O . LYS A 1 164 ? -16.322 0.482 30.209 1.00 89.44 164 LYS A O 1
ATOM 1292 N N . ASN A 1 165 ? -16.677 -0.221 28.109 1.00 84.19 165 ASN A N 1
ATOM 1293 C CA . ASN A 1 165 ? -15.483 -1.054 28.041 1.00 84.19 165 ASN A CA 1
ATOM 1294 C C . ASN A 1 165 ? -14.226 -0.164 27.887 1.00 84.19 165 ASN A C 1
ATOM 1296 O O . ASN A 1 165 ? -14.077 0.500 26.854 1.00 84.19 165 ASN A O 1
ATOM 1300 N N . PRO A 1 166 ? -13.305 -0.132 28.873 1.00 78.94 166 PRO A N 1
ATOM 1301 C CA . PRO A 1 166 ? -12.123 0.729 28.827 1.00 78.94 166 PRO A CA 1
ATOM 1302 C C . PRO A 1 166 ? -11.170 0.384 27.673 1.00 78.94 166 PRO A C 1
ATOM 1304 O O . PRO A 1 166 ? -10.492 1.279 27.170 1.00 78.94 166 PRO A O 1
ATOM 1307 N N . CYS A 1 167 ? -11.154 -0.865 27.192 1.00 77.88 167 CYS A N 1
ATOM 1308 C CA . CYS A 1 167 ? -10.318 -1.275 26.059 1.00 77.88 167 CYS A CA 1
ATOM 1309 C C . CYS A 1 167 ? -10.774 -0.670 24.724 1.00 77.88 167 CYS A C 1
ATOM 1311 O O . CYS A 1 167 ? -9.955 -0.478 23.829 1.00 77.88 167 CYS A O 1
ATOM 1313 N N . ALA A 1 168 ? -12.056 -0.323 24.585 1.00 74.94 168 ALA A N 1
ATOM 1314 C CA . ALA A 1 168 ? -12.584 0.240 23.345 1.00 74.94 168 ALA A CA 1
ATOM 1315 C C . ALA A 1 168 ? -12.177 1.707 23.131 1.00 74.94 168 ALA A C 1
ATOM 1317 O O . ALA A 1 168 ? -12.153 2.187 22.003 1.00 74.94 168 ALA A O 1
ATOM 1318 N N . ALA A 1 169 ? -11.839 2.440 24.196 1.00 67.44 169 ALA A N 1
ATOM 1319 C CA . ALA A 1 169 ? -11.575 3.876 24.113 1.00 67.44 169 ALA A CA 1
ATOM 1320 C C . ALA A 1 169 ? -10.256 4.231 23.400 1.00 67.44 169 ALA A C 1
ATOM 1322 O O . ALA A 1 169 ? -10.136 5.337 22.873 1.00 67.44 169 ALA A O 1
ATOM 1323 N N . GLU A 1 170 ? -9.281 3.318 23.359 1.00 67.25 170 GLU A N 1
ATOM 1324 C CA . GLU A 1 170 ? -7.969 3.576 22.749 1.00 67.25 170 GLU A CA 1
ATOM 1325 C C . GLU A 1 170 ? -7.894 3.279 21.241 1.00 67.25 170 GLU A C 1
ATOM 1327 O O . GLU A 1 170 ? -6.955 3.737 20.590 1.00 67.25 170 GLU A O 1
ATOM 1332 N N . GLY A 1 171 ? -8.846 2.525 20.680 1.00 63.75 171 GLY A N 1
ATOM 1333 C CA . GLY A 1 171 ? -8.724 1.964 19.326 1.00 63.75 171 GLY A CA 1
ATOM 1334 C C . GLY A 1 171 ? -9.005 2.937 18.177 1.00 63.75 171 GLY A C 1
ATOM 1335 O O . GLY A 1 171 ? -8.449 2.791 17.096 1.00 63.75 171 GLY A O 1
ATOM 1336 N N . GLU A 1 172 ? -9.845 3.953 18.386 1.00 63.81 172 GLU A N 1
ATOM 1337 C CA . GLU A 1 172 ? -10.462 4.669 17.258 1.00 63.81 172 GLU A CA 1
ATOM 1338 C C . GLU A 1 172 ? -9.521 5.632 16.527 1.00 63.81 172 GLU A C 1
ATOM 1340 O O . GLU A 1 172 ? -9.562 5.739 15.310 1.00 63.81 172 GLU A O 1
ATOM 1345 N N . MET A 1 173 ? -8.691 6.385 17.251 1.00 58.12 173 MET A N 1
ATOM 1346 C CA . MET A 1 173 ? -8.150 7.639 16.706 1.00 58.12 173 MET A CA 1
ATOM 1347 C C . MET A 1 173 ? -6.760 7.508 16.070 1.00 58.12 173 MET A C 1
ATOM 1349 O O . MET A 1 173 ? -6.230 8.491 15.563 1.00 58.12 173 MET A O 1
ATOM 1353 N N . ARG A 1 174 ? -6.146 6.319 16.119 1.00 67.75 174 ARG A N 1
ATOM 1354 C CA . ARG A 1 174 ? -4.768 6.090 15.637 1.00 67.75 174 ARG A CA 1
ATOM 1355 C C . ARG A 1 174 ? -4.618 4.946 14.634 1.00 67.75 174 ARG A C 1
ATOM 1357 O O . ARG A 1 174 ? -3.510 4.713 14.176 1.00 67.75 174 ARG A O 1
ATOM 1364 N N . SER A 1 175 ? -5.708 4.268 14.279 1.00 70.12 175 SER A N 1
ATOM 1365 C CA . SER A 1 175 ? -5.677 3.067 13.428 1.00 70.12 175 SER A CA 1
ATOM 1366 C C . SER A 1 175 ? -6.155 3.297 11.994 1.00 70.12 175 SER A C 1
ATOM 1368 O O . SER A 1 175 ? -6.446 2.343 11.278 1.00 70.12 175 SER A O 1
ATOM 1370 N N . PHE A 1 176 ? -6.230 4.545 11.536 1.00 83.88 176 PHE A N 1
ATOM 1371 C CA . PHE A 1 176 ? -6.490 4.810 10.123 1.00 83.88 176 PHE A CA 1
ATOM 1372 C C . PHE A 1 176 ? -5.169 4.793 9.353 1.00 83.88 176 PHE A C 1
ATOM 1374 O O . PHE A 1 176 ? -4.307 5.639 9.577 1.00 83.88 176 PHE A O 1
ATOM 1381 N N . GLN A 1 177 ? -5.034 3.818 8.456 1.00 89.56 177 GLN A N 1
ATOM 1382 C CA . GLN A 1 177 ? -3.972 3.761 7.456 1.00 89.56 177 GLN A CA 1
ATOM 1383 C C . GLN A 1 177 ? -4.476 4.391 6.158 1.00 89.56 177 GLN A C 1
ATOM 1385 O O . GLN A 1 177 ? -5.579 4.094 5.704 1.00 89.56 177 GLN A O 1
ATOM 1390 N N . THR A 1 178 ? -3.674 5.275 5.577 1.00 93.50 178 THR A N 1
ATOM 1391 C CA . THR A 1 178 ? -3.873 5.837 4.239 1.00 93.50 178 THR A CA 1
ATOM 1392 C C . THR A 1 178 ? -2.693 5.383 3.389 1.00 93.50 178 THR A C 1
ATOM 1394 O O . THR A 1 178 ? -1.622 5.970 3.516 1.00 93.50 178 THR A O 1
ATOM 1397 N N . PRO A 1 179 ? -2.829 4.301 2.608 1.00 95.75 179 PRO A N 1
ATOM 1398 C CA . PRO A 1 179 ? -1.731 3.800 1.798 1.00 95.75 179 PRO A CA 1
ATOM 1399 C C . PRO A 1 179 ? -1.371 4.834 0.729 1.00 95.75 179 PRO A C 1
ATOM 1401 O O . PRO A 1 179 ? -2.250 5.445 0.115 1.00 95.75 179 PRO A O 1
ATOM 1404 N N . GLU A 1 180 ? -0.077 5.016 0.492 1.00 96.69 180 GLU A N 1
ATOM 1405 C CA . GLU A 1 180 ? 0.440 6.029 -0.426 1.00 96.69 180 GLU A CA 1
ATOM 1406 C C . GLU A 1 180 ? 1.293 5.385 -1.512 1.00 96.69 180 GLU A C 1
ATOM 1408 O O . GLU A 1 180 ? 2.121 4.516 -1.245 1.00 96.69 180 GLU A O 1
ATOM 1413 N N . LEU A 1 181 ? 1.093 5.838 -2.747 1.00 96.44 181 LEU A N 1
ATOM 1414 C CA . LEU A 1 181 ? 1.895 5.452 -3.898 1.00 96.44 181 LEU A CA 1
ATOM 1415 C C . LEU A 1 181 ? 2.715 6.665 -4.329 1.00 96.44 181 LEU A C 1
ATOM 1417 O O . LEU A 1 181 ? 2.155 7.705 -4.677 1.00 96.44 181 LEU A O 1
ATOM 1421 N N . SER A 1 182 ? 4.035 6.532 -4.301 1.00 95.56 182 SER A N 1
ATOM 1422 C CA . SER A 1 182 ? 4.969 7.599 -4.655 1.00 95.56 182 SER A CA 1
ATOM 1423 C C . SER A 1 182 ? 5.922 7.144 -5.755 1.00 95.56 182 SER A C 1
ATOM 1425 O O . SER A 1 182 ? 6.289 5.974 -5.850 1.00 95.56 182 SER A O 1
ATOM 1427 N N . SER A 1 183 ? 6.314 8.074 -6.621 1.00 94.12 183 SER A N 1
ATOM 1428 C CA . SER A 1 183 ? 7.320 7.842 -7.654 1.00 94.12 183 SER A CA 1
ATOM 1429 C C . SER A 1 183 ? 8.091 9.129 -7.930 1.00 94.12 183 SER A C 1
ATOM 1431 O O . SER A 1 183 ? 7.563 10.226 -7.748 1.00 94.12 183 SER A O 1
ATOM 1433 N N . LEU A 1 184 ? 9.345 8.993 -8.368 1.00 88.56 184 LEU A N 1
ATOM 1434 C CA . LEU A 1 184 ? 10.183 10.127 -8.778 1.00 88.56 184 LEU A CA 1
ATOM 1435 C C . LEU A 1 184 ? 9.683 10.793 -10.068 1.00 88.56 184 LEU A C 1
ATOM 1437 O O . LEU A 1 184 ? 9.981 11.959 -10.320 1.00 88.56 184 LEU A O 1
ATOM 1441 N N . VAL A 1 185 ? 8.932 10.056 -10.886 1.00 89.81 185 VAL A N 1
ATOM 1442 C CA . VAL A 1 185 ? 8.341 10.533 -12.138 1.00 89.81 185 VAL A CA 1
ATOM 1443 C C . VAL A 1 185 ? 6.825 10.410 -12.076 1.00 89.81 185 VAL A C 1
ATOM 1445 O O . VAL A 1 185 ? 6.279 9.668 -11.260 1.00 89.81 185 VAL A O 1
ATOM 1448 N N . LYS A 1 186 ? 6.118 11.142 -12.944 1.00 92.94 186 LYS A N 1
ATOM 1449 C CA . LYS A 1 186 ? 4.663 11.011 -13.047 1.00 92.94 186 LYS A CA 1
ATOM 1450 C C . LYS A 1 186 ? 4.322 9.573 -13.446 1.00 92.94 186 LYS A C 1
ATOM 1452 O O . LYS A 1 186 ? 4.609 9.162 -14.567 1.00 92.94 186 LYS A O 1
ATOM 1457 N N . LEU A 1 187 ? 3.708 8.843 -12.523 1.00 93.44 187 LEU A N 1
ATOM 1458 C CA . LEU A 1 187 ? 3.284 7.469 -12.740 1.00 93.44 187 LEU A CA 1
ATOM 1459 C C . LEU A 1 187 ? 2.015 7.438 -13.599 1.00 93.44 187 LEU A C 1
ATOM 1461 O O . LEU A 1 187 ? 1.068 8.188 -13.344 1.00 93.44 187 LEU A O 1
ATOM 1465 N N . ASP A 1 188 ? 1.997 6.572 -14.609 1.00 95.69 188 ASP A N 1
ATOM 1466 C CA . ASP A 1 188 ? 0.771 6.239 -15.327 1.00 95.69 188 ASP A CA 1
ATOM 1467 C C . ASP A 1 188 ? -0.036 5.234 -14.499 1.00 95.69 188 ASP A C 1
ATOM 1469 O O . ASP A 1 188 ? 0.387 4.099 -14.286 1.00 95.69 188 ASP A O 1
ATOM 1473 N N . MET A 1 189 ? -1.197 5.665 -14.011 1.00 97.44 189 MET A N 1
ATOM 1474 C CA . MET A 1 189 ? -2.043 4.838 -13.153 1.00 97.44 189 MET A CA 1
ATOM 1475 C C . MET A 1 189 ? -2.720 3.689 -13.911 1.00 97.44 189 MET A C 1
ATOM 1477 O O . MET A 1 189 ? -3.142 2.730 -13.265 1.00 97.44 189 MET A O 1
ATOM 1481 N N . GLU A 1 190 ? -2.788 3.757 -15.245 1.00 98.00 190 GLU A N 1
ATOM 1482 C CA . GLU A 1 190 ? -3.320 2.670 -16.077 1.00 98.00 190 GLU A CA 1
ATOM 1483 C C . GLU A 1 190 ? -2.247 1.643 -16.440 1.00 98.00 190 GLU A C 1
ATOM 1485 O O . GLU A 1 190 ? -2.567 0.563 -16.940 1.00 98.00 190 GLU A O 1
ATOM 1490 N N . ALA A 1 191 ? -0.972 1.951 -16.179 1.00 95.25 191 ALA A N 1
ATOM 1491 C CA . ALA A 1 191 ? 0.105 1.018 -16.440 1.00 95.25 191 ALA A CA 1
ATOM 1492 C C . ALA A 1 191 ? -0.035 -0.233 -15.549 1.00 95.25 191 ALA A C 1
ATOM 1494 O O . ALA A 1 191 ? -0.447 -0.126 -14.386 1.00 95.25 191 ALA A O 1
ATOM 1495 N N . PRO A 1 192 ? 0.339 -1.422 -16.057 1.00 95.69 192 PRO A N 1
ATOM 1496 C CA . PRO A 1 192 ? 0.313 -2.644 -15.267 1.00 95.69 192 PRO A CA 1
ATOM 1497 C C . PRO A 1 192 ? 1.275 -2.570 -14.076 1.00 95.69 192 PRO A C 1
ATOM 1499 O O . PRO A 1 192 ? 2.464 -2.290 -14.238 1.00 95.69 192 PRO A O 1
ATOM 1502 N N . PHE A 1 193 ? 0.777 -2.900 -12.891 1.00 94.88 193 PHE A N 1
ATOM 1503 C CA . PHE A 1 193 ? 1.558 -3.114 -11.684 1.00 94.88 193 PHE A CA 1
ATOM 1504 C C . PHE A 1 193 ? 2.376 -4.400 -11.822 1.00 94.88 193 PHE A C 1
ATOM 1506 O O . PHE A 1 193 ? 1.833 -5.484 -12.053 1.00 94.88 193 PHE A O 1
ATOM 1513 N N . ARG A 1 194 ? 3.699 -4.292 -11.680 1.00 90.19 194 ARG A N 1
ATOM 1514 C CA . ARG A 1 194 ? 4.628 -5.422 -11.792 1.00 90.19 194 ARG A CA 1
ATOM 1515 C C . ARG A 1 194 ? 5.647 -5.392 -10.660 1.00 90.19 194 ARG A C 1
ATOM 1517 O O . ARG A 1 194 ? 6.215 -4.345 -10.364 1.00 90.19 194 ARG A O 1
ATOM 1524 N N . LEU A 1 195 ? 5.897 -6.558 -10.071 1.00 83.00 195 LEU A N 1
ATOM 1525 C CA . LEU A 1 195 ? 6.970 -6.790 -9.108 1.00 83.00 195 LEU A CA 1
ATOM 1526 C C . LEU A 1 195 ? 8.052 -7.611 -9.816 1.00 83.00 195 LEU A C 1
ATOM 1528 O O . LEU A 1 195 ? 7.895 -8.816 -9.983 1.00 83.00 195 LEU A O 1
ATOM 1532 N N . GLY A 1 196 ? 9.110 -6.962 -10.302 1.00 69.38 196 GLY A N 1
ATOM 1533 C CA . GLY A 1 196 ? 10.223 -7.649 -10.958 1.00 69.38 196 GLY A CA 1
ATOM 1534 C C . GLY A 1 196 ? 11.132 -6.716 -11.749 1.00 69.38 196 GLY A C 1
ATOM 1535 O O . GLY A 1 196 ? 10.721 -5.622 -12.144 1.00 69.38 196 GLY A O 1
ATOM 1536 N N . LEU A 1 197 ? 12.366 -7.170 -11.988 1.00 54.59 197 LEU A N 1
ATOM 1537 C CA . LEU A 1 197 ? 13.212 -6.618 -13.043 1.00 54.59 197 LEU A CA 1
ATOM 1538 C C . LEU A 1 197 ? 12.420 -6.730 -14.345 1.00 54.59 197 LEU A C 1
ATOM 1540 O O . LEU A 1 197 ? 11.918 -7.801 -14.684 1.00 54.59 197 LEU A O 1
ATOM 1544 N N . GLN A 1 198 ? 12.251 -5.611 -15.046 1.00 54.84 198 GLN A N 1
ATOM 1545 C CA . GLN A 1 198 ? 11.880 -5.685 -16.449 1.00 54.84 198 GLN A CA 1
ATOM 1546 C C . GLN A 1 198 ? 13.053 -6.392 -17.119 1.00 54.84 198 GLN A C 1
ATOM 1548 O O . GLN A 1 198 ? 14.075 -5.753 -17.352 1.00 54.84 198 GLN A O 1
ATOM 1553 N N . ASP A 1 199 ? 12.954 -7.708 -17.322 1.00 48.22 199 ASP A N 1
ATOM 1554 C CA . ASP A 1 199 ? 13.905 -8.417 -18.167 1.00 48.22 199 ASP A CA 1
ATOM 1555 C C . ASP A 1 199 ? 13.914 -7.663 -19.486 1.00 48.22 199 ASP A C 1
ATOM 1557 O O . ASP A 1 199 ? 12.881 -7.529 -20.154 1.00 48.22 199 ASP A O 1
ATOM 1561 N N . GLU A 1 200 ? 15.055 -7.027 -19.744 1.00 51.59 200 GLU A N 1
ATOM 1562 C CA . GLU A 1 200 ? 15.200 -6.074 -20.819 1.00 51.59 200 GLU A CA 1
ATOM 1563 C C . GLU A 1 200 ? 14.687 -6.719 -22.099 1.00 51.59 200 GLU A C 1
ATOM 1565 O O . GLU A 1 200 ? 15.124 -7.801 -22.498 1.00 51.59 200 GLU A O 1
ATOM 1570 N N . ALA A 1 201 ? 13.786 -6.017 -22.779 1.00 46.62 201 ALA A N 1
ATOM 1571 C CA . ALA A 1 201 ? 13.505 -6.223 -24.187 1.00 46.62 201 ALA A CA 1
ATOM 1572 C C . ALA A 1 201 ? 14.753 -5.850 -25.022 1.00 46.62 201 ALA A C 1
ATOM 1574 O O . ALA A 1 201 ? 14.730 -4.933 -25.837 1.00 46.62 201 ALA A O 1
ATOM 1575 N N . ARG A 1 202 ? 15.860 -6.560 -24.789 1.00 47.81 202 ARG A N 1
ATOM 1576 C CA . ARG A 1 202 ? 17.101 -6.578 -25.562 1.00 47.81 202 ARG A CA 1
ATOM 1577 C C . ARG A 1 202 ? 17.291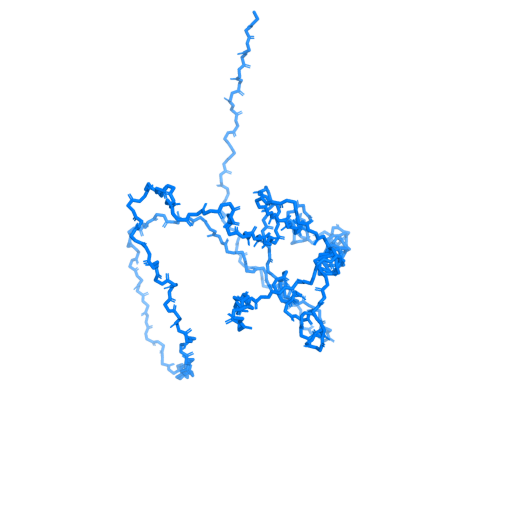 -7.979 -26.144 1.00 47.81 202 ARG A C 1
ATOM 1579 O O . ARG A 1 202 ? 18.265 -8.676 -25.892 1.00 47.81 202 ARG A O 1
ATOM 1586 N N . ALA A 1 203 ? 16.319 -8.383 -26.949 1.00 41.41 203 ALA A N 1
ATOM 1587 C CA . ALA A 1 203 ? 16.556 -9.285 -28.064 1.00 41.41 203 ALA A CA 1
ATOM 1588 C C . ALA A 1 203 ? 16.268 -8.473 -29.331 1.00 41.41 203 ALA A C 1
ATOM 1590 O O . ALA A 1 203 ? 15.164 -8.508 -29.871 1.00 41.41 203 ALA A O 1
ATOM 1591 N N . GLY A 1 204 ? 17.243 -7.650 -29.712 1.00 43.53 204 GLY A N 1
ATOM 1592 C CA . GLY A 1 204 ? 17.270 -6.857 -30.935 1.00 43.53 204 GLY A CA 1
ATOM 1593 C C . GLY A 1 204 ? 18.701 -6.770 -31.421 1.00 43.53 204 GLY A C 1
ATOM 1594 O O . GLY A 1 204 ? 19.543 -6.350 -30.597 1.00 43.53 204 GLY A O 1
#

Secondary structure (DSSP, 8-state):
-------------PPPPPPP--------------------------------------PPPPP--PPP-PPPPPPPSS---SS-PPPTT--S-----EEEESS-TTSPP--BTTB-HHHHHHHHHHHTTTS--BHHHHHHHHHHHHHHHHHHHHHHHHHHHHTT-GGGGGSSSS-----EEEESS---TTSBP--S--------

Sequence (204 aa):
MQYQITRRFMRTLRAPPTPCPCLPPHGTTLLSLVRLSIDTRVRVPRKHARFFGSPARDAPSPAQFDSPVQYDSPVGLYECDGWCKPWDGCGRAAGAVVSLSSCSDLQQSWESDVGSMTTMLCEFLEKHKTGAPSYREVMSHVNFELHKVARQLHAWTRAGKKEKNPCAAEGEMRSFQTPELSSLVKLDMEAPFRLGLQDEARAG

Foldseek 3Di:
DDDDDDDDDDDDDDDDDDDDPDDDDDDDPDFPFPFPPPPPPPDDDDDDDDDDDDDDPDDPDPDPPPPPPDDDDDDPPDDC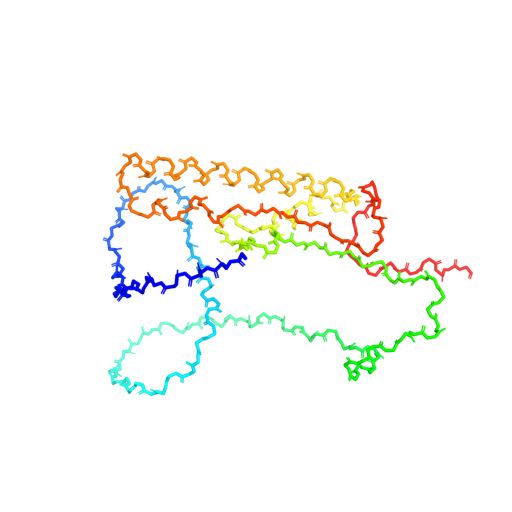PVDDDDDPPPPPCPDKDKDKAFADPVADFGATPVGGLVVQLVVVVVVQVPHFAFLLVSLVSSLVVLVVVLVVLVVQLVVCVVVVNPVSVPRNDRHRGDMDMDIPDDDDRRDGDDDDDPPDPPPD